Protein AF-A0A7C1A8G0-F1 (afdb_monomer_lite)

Foldseek 3Di:
DDDDDDDPDPPPPPPPPPPPPDPDDPVNVCVVDVPPCLLVVLVVVLVVLVVVVVVVVPDDPDDPVVVVVVLVVLVVSLVVNLVSLVSSVVVVCVPPPVCVVDPLSVVLSVLVSVLVNLVSVLVVDDCPDPVNQVSLVVNQVSLLCNLVSVLVVLLVVLVPDDPPDPVSLVVLLVVLVVLLVVLVVQLVVLVVVVVVDPDPRPNSCSSNSNSVSSNVSSVSSVVVSCVVCVVPPPPPD

Radius of gyration: 25.87 Å; chains: 1; bounding box: 72×59×67 Å

Structure (mmCIF, N/CA/C/O backbone):
data_AF-A0A7C1A8G0-F1
#
_entry.id   AF-A0A7C1A8G0-F1
#
loop_
_atom_site.group_PDB
_atom_site.id
_atom_site.type_symbol
_atom_site.label_atom_id
_atom_site.label_alt_id
_atom_site.label_comp_id
_atom_site.label_asym_id
_atom_site.label_entity_id
_atom_site.label_seq_id
_atom_site.pdbx_PDB_ins_code
_atom_site.Cartn_x
_atom_site.Cartn_y
_atom_site.Cartn_z
_atom_site.occupancy
_atom_site.B_iso_or_equiv
_atom_site.auth_seq_id
_atom_site.auth_comp_id
_atom_site.auth_asym_id
_atom_site.auth_atom_id
_atom_site.pdbx_PDB_model_num
ATOM 1 N N . MET A 1 1 ? -37.824 -45.017 40.083 1.00 43.91 1 MET A N 1
ATOM 2 C CA . MET A 1 1 ? -37.014 -43.995 40.786 1.00 43.91 1 MET A CA 1
ATOM 3 C C . MET A 1 1 ? -35.551 -44.170 40.396 1.00 43.91 1 MET A C 1
ATOM 5 O O . MET A 1 1 ? -34.922 -45.109 40.857 1.00 43.91 1 MET A O 1
ATOM 9 N N . VAL A 1 2 ? -35.021 -43.328 39.503 1.00 39.56 2 VAL A N 1
ATOM 10 C CA . VAL A 1 2 ? -33.615 -43.390 39.058 1.00 39.56 2 VAL A CA 1
ATOM 11 C C . VAL A 1 2 ? -32.897 -42.153 39.592 1.00 39.56 2 VAL A C 1
ATOM 13 O O . VAL A 1 2 ? -33.178 -41.029 39.181 1.00 39.56 2 VAL A O 1
ATOM 16 N N . SER A 1 3 ? -32.009 -42.352 40.565 1.00 42.22 3 SER A N 1
ATOM 17 C CA . SER A 1 3 ? -31.265 -41.281 41.227 1.00 42.22 3 SER A CA 1
ATOM 18 C C . SER A 1 3 ? -30.132 -40.768 40.331 1.00 42.22 3 SER A C 1
ATOM 20 O O . SER A 1 3 ? -29.089 -41.411 40.186 1.00 42.22 3 SER A O 1
ATOM 22 N N . VAL A 1 4 ? -30.309 -39.585 39.746 1.00 54.47 4 VAL A N 1
ATOM 23 C CA . VAL A 1 4 ? -29.273 -38.899 38.964 1.00 54.47 4 VAL A CA 1
ATOM 24 C C . VAL A 1 4 ? -28.256 -38.254 39.917 1.00 54.47 4 VAL A C 1
ATOM 26 O O . VAL A 1 4 ? -28.468 -37.162 40.445 1.00 54.47 4 VAL A O 1
ATOM 29 N N . ARG A 1 5 ? -27.120 -38.929 40.145 1.00 51.19 5 ARG A N 1
ATOM 30 C CA . ARG A 1 5 ? -25.957 -38.368 40.859 1.00 51.19 5 ARG A CA 1
ATOM 31 C C . ARG A 1 5 ? -25.333 -37.234 40.039 1.00 51.19 5 ARG A C 1
ATOM 33 O O . ARG A 1 5 ? -24.631 -37.467 39.056 1.00 51.19 5 ARG A O 1
ATOM 40 N N . ARG A 1 6 ? -25.527 -35.990 40.484 1.00 49.34 6 ARG A N 1
ATOM 41 C CA . ARG A 1 6 ? -24.814 -34.810 39.970 1.00 49.34 6 ARG A CA 1
ATOM 42 C C . ARG A 1 6 ? -23.325 -34.891 40.339 1.00 49.34 6 ARG A C 1
ATOM 44 O O . ARG A 1 6 ? -22.945 -34.634 41.479 1.00 49.34 6 ARG A O 1
ATOM 51 N N . LYS A 1 7 ? -22.465 -35.196 39.362 1.00 46.12 7 LYS A N 1
ATOM 52 C CA . LYS A 1 7 ? -21.009 -34.986 39.458 1.00 46.12 7 LYS A CA 1
ATOM 53 C C . LYS A 1 7 ? -20.718 -33.479 39.539 1.00 46.12 7 LYS A C 1
ATOM 55 O O . LYS A 1 7 ? -20.731 -32.785 38.524 1.00 46.12 7 LYS A O 1
ATOM 60 N N . LYS A 1 8 ? -20.422 -32.972 40.741 1.00 46.72 8 LYS A N 1
ATOM 61 C CA . LYS A 1 8 ? -19.777 -31.663 40.946 1.00 46.72 8 LYS A CA 1
ATOM 62 C C . LYS A 1 8 ? -18.374 -31.706 40.325 1.00 46.72 8 LYS A C 1
ATOM 64 O O . LYS A 1 8 ? -17.441 -32.243 40.913 1.00 46.72 8 LYS A O 1
ATOM 69 N N . LYS A 1 9 ? -18.222 -31.153 39.118 1.00 49.97 9 LYS A N 1
ATOM 70 C CA . LYS A 1 9 ? -16.910 -30.823 38.543 1.00 49.97 9 LYS A CA 1
ATOM 71 C C . LYS A 1 9 ? -16.354 -29.615 39.299 1.00 49.97 9 LYS A C 1
ATOM 73 O O . LYS A 1 9 ? -16.776 -28.486 39.061 1.00 49.97 9 LYS A O 1
ATOM 78 N N . ASN A 1 10 ? -15.408 -29.863 40.201 1.00 47.41 10 ASN A N 1
ATOM 79 C CA . ASN A 1 10 ? -14.562 -28.830 40.791 1.00 47.41 10 ASN A CA 1
ATOM 80 C C . ASN A 1 10 ? -13.697 -28.212 39.686 1.00 47.41 10 ASN A C 1
ATOM 82 O O . ASN A 1 10 ? -12.649 -28.737 39.319 1.00 47.41 10 ASN A O 1
ATOM 86 N N . PHE A 1 11 ? -14.169 -27.100 39.129 1.00 49.72 11 PHE A N 1
ATOM 87 C CA . PHE A 1 11 ? -13.397 -26.249 38.235 1.00 49.72 11 PHE A CA 1
ATOM 88 C C . PHE A 1 11 ? -12.425 -25.443 39.103 1.00 49.72 11 PHE A C 1
ATOM 90 O O . PHE A 1 11 ? -12.746 -24.360 39.597 1.00 49.72 11 PHE A O 1
ATOM 97 N N . SER A 1 12 ? -11.242 -26.006 39.356 1.00 50.62 12 SER A N 1
ATOM 98 C CA . SER A 1 12 ? -10.153 -25.282 39.998 1.00 50.62 12 SER A CA 1
ATOM 99 C C . SER A 1 12 ? -9.794 -24.083 39.116 1.00 50.62 12 SER A C 1
ATOM 101 O O . SER A 1 12 ? -9.264 -24.198 38.009 1.00 50.62 12 SER A O 1
ATOM 103 N N . ARG A 1 13 ? -10.161 -22.890 39.593 1.00 50.72 13 ARG A N 1
ATOM 104 C CA . ARG A 1 13 ? -9.770 -21.603 39.017 1.00 50.72 13 ARG A CA 1
ATOM 105 C C . ARG A 1 13 ? -8.252 -21.496 39.088 1.00 50.72 13 ARG A C 1
ATOM 107 O O . ARG A 1 13 ? -7.692 -21.001 40.062 1.00 50.72 13 ARG A O 1
ATOM 114 N N . ASN A 1 14 ? -7.596 -21.938 38.026 1.00 46.41 14 ASN A N 1
ATOM 115 C CA . ASN A 1 14 ? -6.185 -21.706 37.794 1.00 46.41 14 ASN A CA 1
ATOM 116 C C . ASN A 1 14 ? -6.010 -20.201 37.510 1.00 46.41 14 ASN A C 1
ATOM 118 O O . ASN A 1 14 ? -6.096 -19.748 36.366 1.00 46.41 14 ASN A O 1
ATOM 122 N N . ARG A 1 15 ? -5.871 -19.395 38.576 1.00 49.78 15 ARG A N 1
ATOM 123 C CA . ARG A 1 15 ? -5.518 -17.971 38.499 1.00 49.78 15 ARG A CA 1
ATOM 124 C C . ARG A 1 15 ? -4.136 -17.883 37.859 1.00 49.78 15 ARG A C 1
ATOM 126 O O . ARG A 1 15 ? -3.121 -17.893 38.549 1.00 49.78 15 ARG A O 1
ATOM 133 N N . ARG A 1 16 ? -4.089 -17.767 36.531 1.00 53.34 16 ARG A N 1
ATOM 134 C CA . ARG A 1 16 ? -2.903 -17.268 35.837 1.00 53.34 16 ARG A CA 1
ATOM 135 C C . ARG A 1 16 ? -2.629 -15.881 36.406 1.00 53.34 16 ARG A C 1
ATOM 137 O O . ARG A 1 16 ? -3.341 -14.934 36.084 1.00 53.34 16 ARG A O 1
ATOM 144 N N . LYS A 1 17 ? -1.624 -15.778 37.281 1.00 48.12 17 LYS A N 1
ATOM 145 C CA . LYS A 1 17 ? -0.991 -14.511 37.646 1.00 48.12 17 LYS A CA 1
ATOM 146 C C . LYS A 1 17 ? -0.559 -13.862 36.334 1.00 48.12 17 LYS A C 1
ATOM 148 O O . LYS A 1 17 ? 0.449 -14.236 35.744 1.00 48.12 17 LYS A O 1
ATOM 153 N N . THR A 1 18 ? -1.365 -12.934 35.834 1.00 51.19 18 THR A N 1
ATOM 154 C CA . THR A 1 18 ? -0.965 -12.016 34.776 1.00 51.19 18 THR A CA 1
ATOM 155 C C . THR A 1 18 ? 0.170 -11.186 35.345 1.00 51.19 18 THR A C 1
ATOM 157 O O . THR A 1 18 ? -0.068 -10.235 36.088 1.00 51.19 18 THR A O 1
ATOM 160 N N . ILE A 1 19 ? 1.403 -11.594 35.048 1.00 55.50 19 ILE A N 1
ATOM 161 C CA . ILE A 1 19 ? 2.601 -10.793 35.272 1.00 55.50 19 ILE A CA 1
ATOM 162 C C . ILE A 1 19 ? 2.383 -9.512 34.465 1.00 55.50 19 ILE A C 1
ATOM 164 O O . ILE A 1 19 ? 2.517 -9.496 33.240 1.00 55.50 19 ILE A O 1
ATOM 168 N N . ARG A 1 20 ? 1.940 -8.447 35.141 1.00 48.41 20 ARG A N 1
ATOM 169 C CA . ARG A 1 20 ? 1.895 -7.108 34.561 1.00 48.41 20 ARG A CA 1
ATOM 170 C C . ARG A 1 20 ? 3.347 -6.699 34.367 1.00 48.41 20 ARG A C 1
ATOM 172 O O . ARG A 1 20 ? 4.008 -6.295 35.318 1.00 48.41 20 ARG A O 1
ATOM 179 N N . HIS A 1 21 ? 3.856 -6.844 33.148 1.00 52.19 21 HIS A N 1
ATOM 180 C CA . HIS A 1 21 ? 5.100 -6.193 32.770 1.00 52.19 21 HIS A CA 1
ATOM 181 C C . HIS A 1 21 ? 4.901 -4.691 32.985 1.00 52.19 21 HIS A C 1
ATOM 183 O O . HIS A 1 21 ? 4.102 -4.075 32.277 1.00 52.19 21 HIS A O 1
ATOM 189 N N . LYS A 1 22 ? 5.577 -4.120 33.992 1.00 54.91 22 LYS A N 1
ATOM 190 C CA . LYS A 1 22 ? 5.677 -2.666 34.135 1.00 54.91 22 LYS A CA 1
ATOM 191 C C . LYS A 1 22 ? 6.187 -2.108 32.798 1.00 54.91 22 LYS A C 1
ATOM 193 O O . LYS A 1 22 ? 7.134 -2.679 32.246 1.00 54.91 22 LYS A O 1
ATOM 198 N N . PRO A 1 23 ? 5.558 -1.063 32.237 1.00 55.03 23 PRO A N 1
ATOM 199 C CA . PRO A 1 23 ? 6.116 -0.394 31.073 1.00 55.03 23 PRO A CA 1
ATOM 200 C C . PRO A 1 23 ? 7.505 0.126 31.462 1.00 55.03 23 PRO A C 1
ATOM 202 O O . PRO A 1 23 ? 7.628 0.890 32.415 1.00 55.03 23 PRO A O 1
ATOM 205 N N . LEU A 1 24 ? 8.544 -0.356 30.770 1.00 56.25 24 LEU A N 1
ATOM 206 C CA . LEU A 1 24 ? 9.911 0.150 30.924 1.00 56.25 24 LEU A CA 1
ATOM 207 C C . LEU A 1 24 ? 9.887 1.660 30.687 1.00 56.25 24 LEU A C 1
ATOM 209 O O . LEU A 1 24 ? 9.339 2.108 29.674 1.00 56.25 24 LEU A O 1
ATOM 213 N N . THR A 1 25 ? 10.481 2.421 31.602 1.00 65.44 25 THR A N 1
ATOM 214 C CA . THR A 1 25 ? 10.651 3.866 31.447 1.00 65.44 25 THR A CA 1
ATOM 215 C C . THR A 1 25 ? 11.490 4.156 30.200 1.00 65.44 25 THR A C 1
ATOM 217 O O . THR A 1 25 ? 12.309 3.343 29.757 1.00 65.44 25 THR A O 1
ATOM 220 N N . ILE A 1 26 ? 11.266 5.318 29.579 1.00 58.09 26 ILE A N 1
ATOM 221 C CA . ILE A 1 26 ? 11.928 5.708 28.321 1.00 58.09 26 ILE A CA 1
ATOM 222 C C . ILE A 1 26 ? 13.461 5.651 28.466 1.00 58.09 26 ILE A C 1
ATOM 224 O O . ILE A 1 26 ? 14.147 5.213 27.541 1.00 58.09 26 ILE A O 1
ATOM 228 N N . SER A 1 27 ? 13.986 5.984 29.650 1.00 53.75 27 SER A N 1
ATOM 229 C CA . SER A 1 27 ? 15.409 5.905 29.999 1.00 53.75 27 SER A CA 1
ATOM 230 C C . SER A 1 27 ? 15.959 4.469 30.009 1.00 53.75 27 SER A C 1
ATOM 232 O O . SER A 1 27 ? 17.025 4.212 29.448 1.00 53.75 27 SER A O 1
ATOM 234 N N . GLU A 1 28 ? 15.219 3.491 30.539 1.00 62.47 28 GLU A N 1
ATOM 235 C CA . GLU A 1 28 ? 15.608 2.071 30.508 1.00 62.47 28 GLU A CA 1
ATOM 236 C C . GLU A 1 28 ? 15.539 1.488 29.092 1.00 62.47 28 GLU A C 1
ATOM 238 O O . GLU A 1 28 ? 16.397 0.699 28.682 1.00 62.47 28 GLU A O 1
ATOM 243 N N . GLN A 1 29 ? 14.561 1.922 28.291 1.00 58.19 29 GLN A N 1
ATOM 244 C CA . GLN A 1 29 ? 14.540 1.586 26.869 1.00 58.19 29 GLN A CA 1
ATOM 245 C C . GLN A 1 29 ? 15.703 2.232 26.104 1.00 58.19 29 GLN A C 1
ATOM 247 O O . GLN A 1 29 ? 16.119 1.686 25.083 1.00 58.19 29 GLN A O 1
ATOM 252 N N . MET A 1 30 ? 16.192 3.408 26.524 1.00 52.62 30 MET A N 1
ATOM 253 C CA . MET A 1 30 ? 17.347 4.096 25.922 1.00 52.62 30 MET A CA 1
ATOM 254 C C . MET A 1 30 ? 18.657 3.356 26.171 1.00 52.62 30 MET A C 1
ATOM 256 O O . MET A 1 30 ? 19.404 3.154 25.221 1.00 52.62 30 MET A O 1
ATOM 260 N N . LYS A 1 31 ? 18.872 2.826 27.377 1.00 59.50 31 LYS A N 1
ATOM 261 C CA . LYS A 1 31 ? 20.057 2.008 27.684 1.00 59.50 31 LYS A CA 1
ATOM 262 C C . LYS A 1 31 ? 20.097 0.669 26.939 1.00 59.50 31 LYS A C 1
ATOM 264 O O . LYS A 1 31 ? 21.169 0.188 26.595 1.00 59.50 31 LYS A O 1
ATOM 269 N N . LYS A 1 32 ? 18.938 0.052 26.680 1.00 63.16 32 LYS A N 1
ATOM 270 C CA . LYS A 1 32 ? 18.863 -1.304 26.102 1.00 63.16 32 LYS A CA 1
ATOM 271 C C . LYS A 1 32 ? 19.101 -1.370 24.587 1.00 63.16 32 LYS A C 1
ATOM 273 O O . LYS A 1 32 ? 19.384 -2.444 24.064 1.00 63.16 32 LYS A O 1
ATOM 278 N N . TYR A 1 33 ? 18.974 -0.250 23.877 1.00 61.62 33 TYR A N 1
ATOM 279 C CA . TYR A 1 33 ? 19.134 -0.194 22.423 1.00 61.62 33 TYR A CA 1
ATOM 280 C C . TYR A 1 33 ? 19.916 1.072 22.052 1.00 61.62 33 TYR A C 1
ATOM 282 O O . TYR A 1 33 ? 19.277 2.091 21.817 1.00 61.62 33 TYR A O 1
ATOM 290 N N . PRO A 1 34 ? 21.260 1.044 21.987 1.00 62.06 34 PRO A N 1
ATOM 291 C CA . PRO A 1 34 ? 22.068 2.240 21.705 1.00 62.06 34 PRO A CA 1
ATOM 292 C C . PRO A 1 34 ? 21.832 2.818 20.295 1.00 62.06 34 PRO A C 1
ATOM 294 O O . PRO A 1 34 ? 22.005 4.008 20.062 1.00 62.06 34 PRO A O 1
ATOM 297 N N . ASN A 1 35 ? 21.324 2.007 19.363 1.00 69.94 35 ASN A N 1
ATOM 298 C CA . ASN A 1 35 ? 21.207 2.359 17.946 1.00 69.94 35 ASN A CA 1
ATOM 299 C C . ASN A 1 35 ? 19.797 2.837 17.540 1.00 69.94 35 ASN A C 1
ATOM 301 O O . ASN A 1 35 ? 19.254 2.417 16.517 1.00 69.94 35 ASN A O 1
ATOM 305 N N . LYS A 1 36 ? 19.171 3.698 18.352 1.00 63.38 36 LYS A N 1
ATOM 306 C CA . LYS A 1 36 ? 17.790 4.191 18.128 1.00 63.38 36 LYS A CA 1
ATOM 307 C C . LYS A 1 36 ? 17.635 5.076 16.898 1.00 63.38 36 LYS A C 1
ATOM 309 O O . LYS A 1 36 ? 16.544 5.156 16.345 1.00 63.38 36 LYS A O 1
ATOM 314 N N . TRP A 1 37 ? 18.717 5.722 16.480 1.00 70.94 37 TRP A N 1
ATOM 315 C CA . TRP A 1 37 ? 18.709 6.667 15.370 1.00 70.94 37 TRP A CA 1
ATOM 316 C C . TRP A 1 37 ? 18.754 5.988 14.005 1.00 70.94 37 TRP A C 1
ATOM 318 O O . TRP A 1 37 ? 18.261 6.565 13.048 1.00 70.94 37 TRP A O 1
ATOM 328 N N . ILE A 1 38 ? 19.252 4.748 13.911 1.00 71.69 38 ILE A N 1
ATOM 329 C CA . ILE A 1 38 ? 19.342 4.002 12.645 1.00 71.69 38 ILE A CA 1
ATOM 330 C C . ILE A 1 38 ? 18.018 3.996 11.862 1.00 71.69 38 ILE A C 1
ATOM 332 O O . ILE A 1 38 ? 18.055 4.385 10.704 1.00 71.69 38 ILE A O 1
ATOM 336 N N . PRO A 1 39 ? 16.849 3.635 12.432 1.00 64.50 39 PRO A N 1
ATOM 337 C CA . PRO A 1 39 ? 15.584 3.654 11.694 1.00 64.50 39 PRO A CA 1
ATOM 338 C C . PRO A 1 39 ? 15.189 5.044 11.169 1.00 64.50 39 PRO A C 1
ATOM 340 O O . PRO A 1 39 ? 14.628 5.138 10.077 1.00 64.50 39 PRO A O 1
ATOM 343 N N . ILE A 1 40 ? 15.493 6.103 11.926 1.00 70.50 40 ILE A N 1
ATOM 344 C CA . ILE A 1 40 ? 15.211 7.497 11.555 1.00 70.50 40 ILE A CA 1
ATOM 345 C C . ILE A 1 40 ? 16.160 7.928 10.434 1.00 70.50 40 ILE A C 1
ATOM 347 O O . ILE A 1 40 ? 15.705 8.415 9.405 1.00 70.50 40 ILE A O 1
ATOM 351 N N . ILE A 1 41 ? 17.458 7.651 10.585 1.00 78.06 41 ILE A N 1
ATOM 352 C CA . ILE A 1 41 ? 18.492 7.916 9.580 1.00 78.06 41 ILE A CA 1
ATOM 353 C C . ILE A 1 41 ? 18.174 7.160 8.285 1.00 78.06 41 ILE A C 1
ATOM 355 O O . ILE A 1 41 ? 18.176 7.771 7.226 1.00 78.06 41 ILE A O 1
ATOM 359 N N . THR A 1 42 ? 17.807 5.873 8.347 1.00 76.00 42 THR A N 1
ATOM 360 C CA . THR A 1 42 ? 17.406 5.104 7.154 1.00 76.00 42 THR A CA 1
ATOM 361 C C . THR A 1 42 ? 16.152 5.670 6.492 1.00 76.00 42 THR A C 1
ATOM 363 O O . THR A 1 42 ? 16.051 5.635 5.273 1.00 76.00 42 THR A O 1
ATOM 366 N N . GLY A 1 43 ? 15.206 6.208 7.271 1.00 71.50 43 GLY A N 1
ATOM 367 C CA . GLY A 1 43 ? 14.002 6.846 6.735 1.00 71.50 43 GLY A CA 1
A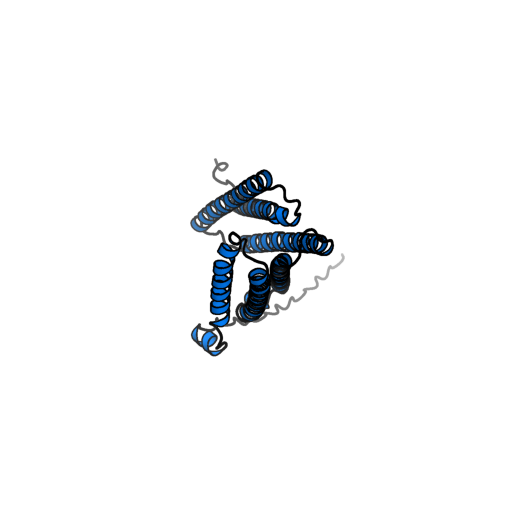TOM 368 C C . GLY A 1 43 ? 14.318 8.152 6.007 1.00 71.50 43 GLY A C 1
ATOM 369 O O . GLY A 1 43 ? 13.886 8.335 4.874 1.00 71.50 43 GLY A O 1
ATOM 370 N N . ILE A 1 44 ? 15.122 9.023 6.625 1.00 75.56 44 ILE A N 1
ATOM 371 C CA . ILE A 1 44 ? 15.574 10.289 6.025 1.00 75.56 44 ILE A CA 1
ATOM 372 C C . ILE A 1 44 ? 16.401 10.011 4.765 1.00 75.56 44 ILE A C 1
ATOM 374 O O . ILE A 1 44 ? 16.162 10.618 3.726 1.00 75.56 44 ILE A O 1
ATOM 378 N N . LEU A 1 45 ? 17.316 9.044 4.821 1.00 78.12 45 LEU A N 1
ATOM 379 C CA . LEU A 1 45 ? 18.167 8.674 3.692 1.00 78.12 45 LEU A CA 1
ATOM 380 C C . LEU A 1 45 ? 17.344 8.119 2.519 1.00 78.12 45 LEU A C 1
ATOM 382 O O . LEU A 1 45 ? 17.611 8.454 1.371 1.00 78.12 45 LEU A O 1
ATOM 386 N N . LEU A 1 46 ? 16.283 7.354 2.797 1.00 73.75 46 LEU A N 1
ATOM 387 C CA . LEU A 1 46 ? 15.354 6.875 1.772 1.00 73.75 46 LEU A CA 1
ATOM 388 C C . LEU A 1 46 ? 14.548 8.021 1.136 1.00 73.75 46 LEU A C 1
ATOM 390 O O . LEU A 1 46 ? 14.358 8.015 -0.077 1.00 73.75 46 LEU A O 1
ATOM 394 N N . ILE A 1 47 ? 14.123 9.020 1.920 1.00 72.19 47 ILE A N 1
ATOM 395 C CA . ILE A 1 47 ? 13.451 10.224 1.399 1.00 72.19 47 ILE A CA 1
ATOM 396 C C . ILE A 1 47 ? 14.399 11.020 0.497 1.00 72.19 47 ILE A C 1
ATOM 398 O O . ILE A 1 47 ? 13.998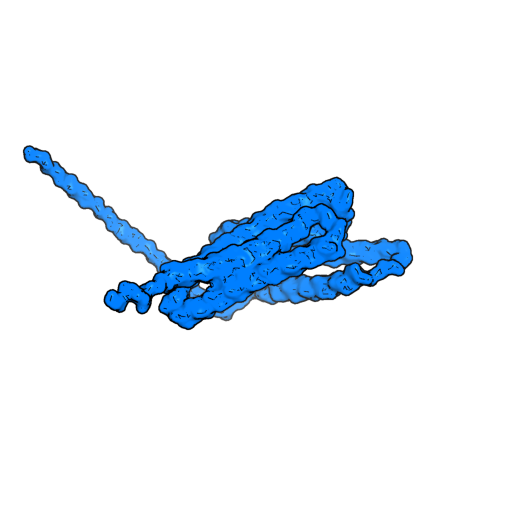 11.390 -0.600 1.00 72.19 47 ILE A O 1
ATOM 402 N N . ILE A 1 48 ? 15.651 11.229 0.920 1.00 74.81 48 ILE A N 1
ATOM 403 C CA . ILE A 1 48 ? 16.674 11.941 0.135 1.00 74.81 48 ILE A CA 1
ATOM 404 C C . ILE A 1 48 ? 16.958 11.212 -1.186 1.00 74.81 48 ILE A C 1
ATOM 406 O O . ILE A 1 48 ? 17.019 11.837 -2.240 1.00 74.81 48 ILE A O 1
ATOM 410 N N . ILE A 1 49 ? 17.091 9.882 -1.158 1.00 73.31 49 ILE A N 1
ATOM 411 C CA . ILE A 1 49 ? 17.276 9.089 -2.381 1.00 73.31 49 ILE A CA 1
ATOM 412 C C . ILE A 1 49 ? 16.068 9.245 -3.316 1.00 73.31 49 ILE A C 1
ATOM 414 O O . ILE A 1 49 ? 16.246 9.452 -4.515 1.00 73.31 49 ILE A O 1
ATOM 418 N N . LEU A 1 50 ? 14.844 9.185 -2.782 1.00 65.62 50 LEU A N 1
ATOM 419 C CA . LEU A 1 50 ? 13.625 9.348 -3.577 1.00 65.62 50 LEU A CA 1
ATOM 420 C C . LEU A 1 50 ? 13.505 10.750 -4.191 1.00 65.62 50 LEU A C 1
ATOM 422 O O . LEU A 1 50 ? 13.116 10.864 -5.352 1.00 65.62 50 LEU A O 1
ATOM 426 N N . THR A 1 51 ? 13.853 11.810 -3.455 1.00 67.00 51 THR A N 1
ATOM 427 C CA . THR A 1 51 ? 13.780 13.189 -3.964 1.00 67.00 51 THR A CA 1
ATOM 428 C C . THR A 1 51 ? 14.835 13.474 -5.025 1.00 67.00 51 THR A C 1
ATOM 430 O O . THR A 1 51 ? 14.519 14.142 -6.005 1.00 67.00 51 THR A O 1
ATOM 433 N N . ILE A 1 52 ? 16.046 12.921 -4.896 1.00 68.69 52 ILE A N 1
ATOM 434 C CA . ILE A 1 52 ? 17.095 13.017 -5.928 1.00 68.69 52 ILE A CA 1
ATOM 435 C C . ILE A 1 52 ? 16.694 12.250 -7.200 1.00 68.69 52 ILE A C 1
ATOM 437 O O . ILE A 1 52 ? 17.052 12.646 -8.306 1.00 68.69 52 ILE A O 1
ATOM 441 N N . GLN A 1 53 ? 15.921 11.166 -7.076 1.00 61.53 53 GLN A N 1
ATOM 442 C CA . GLN A 1 53 ? 15.523 10.341 -8.220 1.00 61.53 53 GLN A CA 1
ATOM 443 C C . GLN A 1 53 ? 14.339 10.880 -9.041 1.00 61.53 53 GLN A C 1
ATOM 445 O O . GLN A 1 53 ? 14.234 10.516 -10.212 1.00 61.53 53 GLN A O 1
ATOM 450 N N . MET A 1 54 ? 13.459 11.706 -8.465 1.00 53.31 54 MET A N 1
ATOM 451 C CA . MET A 1 54 ? 12.289 12.279 -9.155 1.00 53.31 54 MET A CA 1
ATOM 452 C C . MET A 1 54 ? 12.628 13.194 -10.356 1.00 53.31 54 MET A C 1
ATOM 454 O O . MET A 1 54 ? 12.008 13.016 -11.403 1.00 53.31 54 MET A O 1
ATOM 458 N N . PRO A 1 55 ? 13.604 14.124 -10.285 1.00 50.28 55 PRO A N 1
ATOM 459 C CA . PRO A 1 55 ? 13.923 15.010 -11.413 1.00 50.28 55 PRO A CA 1
ATOM 460 C C . PRO A 1 55 ? 14.671 14.310 -12.563 1.00 50.28 55 PRO A C 1
ATOM 462 O O . PRO A 1 55 ? 14.517 14.699 -13.719 1.00 50.28 55 PRO A O 1
ATOM 465 N N . ASN A 1 56 ? 15.412 13.230 -12.289 1.00 49.50 56 ASN A N 1
ATOM 466 C CA . ASN A 1 56 ? 16.169 12.493 -13.315 1.00 49.50 56 ASN A CA 1
ATOM 467 C C . ASN A 1 56 ? 15.288 11.639 -14.248 1.00 49.50 56 ASN A C 1
ATOM 469 O O . ASN A 1 56 ? 15.798 11.038 -15.187 1.00 49.50 56 ASN A O 1
ATOM 473 N N . LEU A 1 57 ? 13.977 11.556 -14.000 1.00 47.22 57 LEU A N 1
ATOM 474 C CA . LEU A 1 57 ? 13.025 10.859 -14.874 1.00 47.22 57 LEU A CA 1
ATOM 475 C C . LEU A 1 57 ? 12.568 11.711 -16.072 1.00 47.22 57 LEU A C 1
ATOM 477 O O . LEU A 1 57 ? 11.950 11.168 -16.983 1.00 47.22 57 LEU A O 1
ATOM 481 N N . GLN A 1 58 ? 12.852 13.020 -16.079 1.00 43.12 58 GLN A N 1
ATOM 482 C CA . GLN A 1 58 ? 12.344 13.953 -17.097 1.00 43.12 58 GLN A CA 1
ATOM 483 C C . GLN A 1 58 ? 13.418 14.640 -17.945 1.00 43.12 58 GLN A C 1
ATOM 485 O O . GLN A 1 58 ? 13.077 15.259 -18.949 1.00 43.12 58 GLN A O 1
ATOM 490 N N . MET A 1 59 ? 14.701 14.513 -17.612 1.00 46.31 59 MET A N 1
ATOM 491 C CA . MET A 1 59 ? 15.775 15.082 -18.423 1.00 46.31 59 MET A CA 1
ATOM 492 C C . MET A 1 59 ? 16.868 14.045 -18.642 1.00 46.31 59 MET A C 1
ATOM 494 O O . MET A 1 59 ? 17.518 13.638 -17.688 1.00 46.31 59 MET A O 1
ATOM 498 N N . PHE A 1 60 ? 17.047 13.593 -19.886 1.00 45.00 60 PHE A N 1
ATOM 499 C CA . PHE A 1 60 ? 18.234 13.933 -20.680 1.00 45.00 60 PHE A CA 1
ATOM 500 C C . PHE A 1 60 ? 18.353 13.054 -21.932 1.00 45.00 60 PHE A C 1
ATOM 502 O O . PHE A 1 60 ? 18.577 11.850 -21.863 1.00 45.00 60 PHE A O 1
ATOM 509 N N . SER A 1 61 ? 18.278 13.701 -23.095 1.00 48.31 61 SER A N 1
ATOM 510 C CA . SER A 1 61 ? 18.841 13.216 -24.353 1.00 48.31 61 SER A CA 1
ATOM 511 C C . SER A 1 61 ? 20.294 13.700 -24.450 1.00 48.31 61 SER A C 1
ATOM 513 O O . SER A 1 61 ? 20.549 14.771 -25.001 1.00 48.31 61 SER A O 1
ATOM 515 N N . ILE A 1 62 ? 21.252 12.978 -23.863 1.00 53.53 62 ILE A N 1
ATOM 516 C CA . ILE A 1 62 ? 22.688 13.270 -24.033 1.00 53.53 62 ILE A CA 1
ATOM 517 C C . ILE A 1 62 ? 23.448 11.991 -24.408 1.00 53.53 62 ILE A C 1
ATOM 519 O O . ILE A 1 62 ? 23.054 10.891 -24.034 1.00 53.53 62 ILE A O 1
ATOM 523 N N . SER A 1 63 ? 24.499 12.199 -25.206 1.00 55.72 63 SER A N 1
ATOM 524 C CA . SER A 1 63 ? 25.449 11.276 -25.842 1.00 55.72 63 SER A CA 1
ATOM 525 C C . SER A 1 63 ? 25.758 9.945 -25.130 1.00 55.72 63 SER A C 1
ATOM 527 O O . SER A 1 63 ? 25.794 9.833 -23.906 1.00 55.72 63 SER A O 1
ATOM 529 N N . ASN A 1 64 ? 26.081 8.934 -25.947 1.00 54.44 64 ASN A N 1
ATOM 530 C CA . ASN A 1 64 ? 26.266 7.530 -25.555 1.00 54.44 64 ASN A CA 1
ATOM 531 C C . ASN A 1 64 ? 27.299 7.276 -24.437 1.00 54.44 64 ASN A C 1
ATOM 533 O O . ASN A 1 64 ? 27.140 6.317 -23.687 1.00 54.44 64 ASN A O 1
ATOM 537 N N . GLU A 1 65 ? 28.331 8.109 -24.277 1.00 57.44 65 GLU A N 1
ATOM 538 C CA . GLU A 1 65 ? 29.323 7.939 -23.197 1.00 57.44 65 GLU A CA 1
ATOM 539 C C . GLU A 1 65 ? 28.801 8.404 -21.827 1.00 57.44 65 GLU A C 1
ATOM 541 O O . GLU A 1 65 ? 29.083 7.790 -20.793 1.00 57.44 65 GLU A O 1
ATOM 546 N N . LEU A 1 66 ? 27.962 9.444 -21.810 1.00 56.78 66 LEU A N 1
ATOM 547 C CA . LEU A 1 66 ? 27.249 9.879 -20.607 1.00 56.78 66 LEU A CA 1
ATOM 548 C C . LEU A 1 66 ? 26.170 8.859 -20.213 1.00 56.78 66 LEU A C 1
ATOM 550 O O . LEU A 1 66 ? 25.922 8.646 -19.032 1.00 56.78 66 LEU A O 1
ATOM 554 N N . LEU A 1 67 ? 25.607 8.145 -21.188 1.00 56.25 67 LEU A N 1
ATOM 555 C CA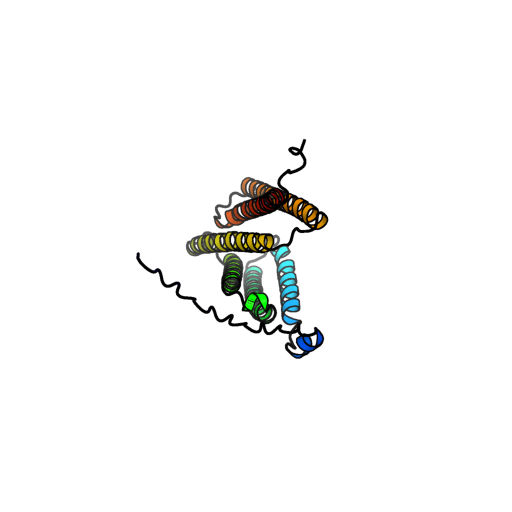 . LEU A 1 67 ? 24.600 7.106 -20.973 1.00 56.25 67 LEU A CA 1
ATOM 556 C C . LEU A 1 67 ? 25.136 5.919 -20.141 1.00 56.25 67 LEU A C 1
ATOM 558 O O . LEU A 1 67 ? 24.475 5.481 -19.202 1.00 56.25 67 LEU A O 1
ATOM 562 N N . ILE A 1 68 ? 26.371 5.462 -20.397 1.00 61.28 68 ILE A N 1
ATOM 563 C CA . ILE A 1 68 ? 26.997 4.341 -19.658 1.00 61.28 68 ILE A CA 1
ATOM 564 C C . ILE A 1 68 ? 27.287 4.722 -18.195 1.00 61.28 68 ILE A C 1
ATOM 566 O O . ILE A 1 68 ? 27.078 3.926 -17.275 1.00 61.28 68 ILE A O 1
ATOM 570 N N . SER A 1 69 ? 27.760 5.949 -17.959 1.00 61.47 69 SER A N 1
ATOM 571 C CA . SER A 1 69 ? 28.031 6.441 -16.600 1.00 61.47 69 SER A CA 1
ATOM 572 C C . SER A 1 69 ? 26.744 6.689 -15.803 1.00 61.47 69 SER A C 1
ATOM 574 O O . SER A 1 69 ? 26.690 6.375 -14.611 1.00 61.47 69 SER A O 1
ATOM 576 N N . LEU A 1 70 ? 25.679 7.161 -16.458 1.00 64.94 70 LEU A N 1
ATOM 577 C CA . LEU A 1 70 ? 24.353 7.323 -15.857 1.00 64.94 70 LEU A CA 1
ATOM 578 C C . LEU A 1 70 ? 23.712 5.979 -15.475 1.00 64.94 70 LEU A C 1
ATOM 580 O O . LEU A 1 70 ? 23.105 5.885 -14.404 1.00 64.94 70 LEU A O 1
ATOM 584 N N . ASP A 1 71 ? 23.903 4.929 -16.276 1.00 65.88 71 ASP A N 1
ATOM 585 C CA . ASP A 1 71 ? 23.409 3.581 -15.968 1.00 65.88 71 ASP A CA 1
ATOM 586 C C . ASP A 1 71 ? 24.088 2.989 -14.724 1.00 65.88 71 ASP A C 1
ATOM 588 O O . ASP A 1 71 ? 23.410 2.483 -13.823 1.00 65.88 71 ASP A O 1
ATOM 592 N N . LEU A 1 72 ? 25.414 3.125 -14.598 1.00 72.06 72 LEU A N 1
ATOM 593 C CA . LEU A 1 72 ? 26.146 2.689 -13.400 1.00 72.06 72 LEU A CA 1
ATOM 594 C C . LEU A 1 72 ? 25.695 3.441 -12.141 1.00 72.06 72 LEU A C 1
ATOM 596 O O . LEU A 1 72 ? 25.494 2.826 -11.090 1.00 72.06 72 LEU A O 1
ATOM 600 N N . ILE A 1 73 ? 25.477 4.756 -12.244 1.00 73.44 73 ILE A N 1
ATOM 601 C CA . ILE A 1 73 ? 24.948 5.574 -11.143 1.00 73.44 73 ILE A CA 1
ATOM 602 C C . ILE A 1 73 ? 23.522 5.130 -10.780 1.00 73.44 73 ILE A C 1
ATOM 604 O O . ILE A 1 73 ? 23.204 4.977 -9.601 1.00 73.44 73 ILE A O 1
ATOM 608 N N . SER A 1 74 ? 22.663 4.858 -11.765 1.00 68.44 74 SER A N 1
ATOM 609 C CA . SER A 1 74 ? 21.289 4.380 -11.552 1.00 68.44 74 SER A CA 1
ATOM 610 C C . SER A 1 74 ? 21.248 3.032 -10.819 1.00 68.44 74 SER A C 1
ATOM 612 O O . SER A 1 74 ? 20.466 2.848 -9.872 1.00 68.44 74 SER A O 1
ATOM 614 N N . ILE A 1 75 ? 22.132 2.102 -11.195 1.00 76.06 75 ILE A N 1
ATOM 615 C CA . ILE A 1 75 ? 22.299 0.802 -10.533 1.00 76.06 75 ILE A CA 1
ATOM 616 C C . ILE A 1 75 ? 22.823 0.991 -9.102 1.00 76.06 75 ILE A C 1
ATOM 618 O O . ILE A 1 75 ? 22.274 0.404 -8.162 1.00 76.06 75 ILE A O 1
ATOM 622 N N . LEU A 1 76 ? 23.828 1.849 -8.895 1.00 76.69 76 LEU A N 1
ATOM 623 C CA . LEU A 1 76 ? 24.374 2.158 -7.569 1.00 76.69 76 LEU A CA 1
ATOM 624 C C . LEU A 1 76 ? 23.304 2.744 -6.635 1.00 76.69 76 LEU A C 1
ATOM 626 O O . LEU A 1 76 ? 23.138 2.294 -5.502 1.00 76.69 76 LEU A O 1
ATOM 630 N N . ILE A 1 77 ? 22.517 3.712 -7.108 1.00 76.25 77 ILE A N 1
ATOM 631 C CA . ILE A 1 77 ? 21.446 4.308 -6.301 1.00 76.25 77 ILE A CA 1
ATOM 632 C C . ILE A 1 77 ? 20.381 3.256 -5.965 1.00 76.25 77 ILE A C 1
ATOM 634 O O . ILE A 1 77 ? 19.880 3.207 -4.843 1.00 76.25 77 ILE A O 1
ATOM 638 N N . SER A 1 78 ? 20.052 2.374 -6.905 1.00 74.00 78 SER A N 1
ATOM 639 C CA . SER A 1 78 ? 19.030 1.345 -6.690 1.00 74.00 78 SER A CA 1
ATOM 640 C C . SER A 1 78 ? 19.491 0.256 -5.724 1.00 74.00 78 SER A C 1
ATOM 642 O O . SER A 1 78 ? 18.733 -0.153 -4.847 1.00 74.00 78 SER A O 1
ATOM 644 N N . THR A 1 79 ? 20.750 -0.169 -5.811 1.00 77.75 79 THR A N 1
ATOM 645 C CA . THR A 1 79 ? 21.360 -1.083 -4.832 1.00 77.75 79 THR A CA 1
ATOM 646 C C . THR A 1 79 ? 21.425 -0.460 -3.437 1.00 77.75 79 THR A C 1
ATOM 648 O O . THR A 1 79 ? 21.040 -1.116 -2.465 1.00 77.75 79 THR A O 1
ATOM 651 N N . LEU A 1 80 ? 21.790 0.824 -3.323 1.00 79.38 80 LEU A N 1
ATOM 652 C CA . LEU A 1 80 ? 21.708 1.580 -2.067 1.00 79.38 80 LEU A CA 1
ATOM 653 C C . LEU A 1 80 ? 20.272 1.658 -1.534 1.00 79.38 80 LEU A C 1
ATOM 655 O O . LEU A 1 80 ? 20.052 1.491 -0.333 1.00 79.38 80 LEU A O 1
ATOM 659 N N . MET A 1 81 ? 19.280 1.848 -2.403 1.00 75.69 81 MET A N 1
ATOM 660 C CA . MET A 1 81 ? 17.868 1.885 -2.022 1.00 75.69 81 MET A CA 1
ATOM 661 C C . MET A 1 81 ? 17.399 0.529 -1.475 1.00 75.69 81 MET A C 1
ATOM 663 O O . MET A 1 81 ? 16.788 0.480 -0.407 1.00 75.69 81 MET A O 1
ATOM 667 N N . ILE A 1 82 ? 17.751 -0.581 -2.134 1.00 80.00 82 ILE A N 1
ATOM 668 C CA . ILE A 1 82 ? 17.451 -1.946 -1.665 1.00 80.00 82 ILE A CA 1
ATOM 669 C C . ILE A 1 82 ? 18.116 -2.208 -0.309 1.00 80.00 82 ILE A C 1
ATOM 671 O O . ILE A 1 82 ? 17.457 -2.684 0.619 1.00 80.00 82 ILE A O 1
ATOM 675 N N . LEU A 1 83 ? 19.397 -1.855 -0.161 1.00 80.06 83 LEU A N 1
ATOM 676 C CA . LEU A 1 83 ? 20.124 -1.969 1.106 1.00 80.06 83 LEU A CA 1
ATOM 677 C C . LEU A 1 83 ? 19.465 -1.138 2.211 1.00 80.06 83 LEU A C 1
ATOM 679 O O . LEU A 1 83 ? 19.314 -1.623 3.334 1.00 80.06 83 LEU A O 1
ATOM 683 N N . THR A 1 84 ? 19.018 0.078 1.903 1.00 79.94 84 THR A N 1
ATOM 684 C CA . THR A 1 84 ? 18.351 0.972 2.861 1.00 79.94 84 THR A CA 1
ATOM 685 C C . THR A 1 84 ? 16.994 0.414 3.289 1.00 79.94 84 THR A C 1
ATOM 687 O O . THR A 1 84 ? 16.699 0.360 4.483 1.00 79.94 84 THR A O 1
ATOM 690 N N . ILE A 1 85 ? 16.191 -0.096 2.349 1.00 78.81 85 ILE A N 1
ATOM 691 C CA . ILE A 1 85 ? 14.914 -0.764 2.645 1.00 78.81 85 ILE A CA 1
ATOM 692 C C . ILE A 1 85 ? 15.148 -2.003 3.521 1.00 78.81 85 ILE A C 1
ATOM 694 O O . ILE A 1 85 ? 14.451 -2.213 4.518 1.00 78.81 85 ILE A O 1
ATOM 698 N N . TRP A 1 86 ? 16.146 -2.822 3.182 1.00 80.69 86 TRP A N 1
ATOM 699 C CA . TRP A 1 86 ? 16.441 -4.067 3.889 1.00 80.69 86 TRP A CA 1
ATOM 700 C C . TRP A 1 86 ? 16.972 -3.838 5.307 1.00 80.69 86 TRP A C 1
ATOM 702 O O . TRP A 1 86 ? 16.520 -4.472 6.269 1.00 80.69 86 TRP A O 1
ATOM 712 N N . THR A 1 87 ? 17.921 -2.915 5.458 1.00 80.00 87 THR A N 1
ATOM 713 C CA . THR A 1 87 ? 18.468 -2.528 6.763 1.00 80.00 87 THR A CA 1
ATOM 714 C C . THR A 1 87 ? 17.393 -1.861 7.612 1.00 80.00 87 THR A C 1
ATOM 716 O O . THR A 1 87 ? 17.163 -2.306 8.740 1.00 80.00 87 THR A O 1
ATOM 719 N N . GLY A 1 88 ? 16.655 -0.897 7.054 1.00 77.25 88 GLY A N 1
ATOM 720 C CA . GLY A 1 88 ? 15.512 -0.251 7.695 1.00 77.25 88 GLY A CA 1
ATOM 721 C C . GLY A 1 88 ? 14.517 -1.275 8.234 1.00 77.25 88 GLY A C 1
ATOM 722 O O . GLY A 1 88 ? 14.226 -1.288 9.429 1.00 77.25 88 GLY A O 1
ATOM 723 N N . TYR A 1 89 ? 14.097 -2.235 7.407 1.00 78.50 89 TYR A N 1
ATOM 724 C CA . TYR A 1 89 ? 13.243 -3.340 7.840 1.00 78.50 89 TYR A CA 1
ATOM 725 C C . TYR A 1 89 ? 13.805 -4.117 9.035 1.00 78.50 89 TYR A C 1
ATOM 727 O O . TYR A 1 89 ? 13.087 -4.354 10.013 1.00 78.50 89 TYR A O 1
ATOM 735 N N . LYS A 1 90 ? 15.079 -4.524 8.971 1.00 78.62 90 LYS A N 1
ATOM 736 C CA . LYS A 1 90 ? 15.722 -5.321 10.024 1.00 78.62 90 LYS A CA 1
ATOM 737 C C . LYS A 1 90 ? 15.734 -4.566 11.355 1.00 78.62 90 LYS A C 1
ATOM 739 O O . LYS A 1 90 ? 15.411 -5.159 12.385 1.00 78.62 90 LYS A O 1
ATOM 744 N N . TYR A 1 91 ? 16.048 -3.270 11.335 1.00 74.94 91 TYR A N 1
ATOM 745 C CA . TYR A 1 91 ? 16.112 -2.434 12.537 1.00 74.94 91 TYR A CA 1
ATOM 746 C C . TYR A 1 91 ? 14.729 -2.042 13.071 1.00 74.94 91 TYR A C 1
ATOM 748 O O . TYR A 1 91 ? 14.495 -2.149 14.278 1.00 74.94 91 TYR A O 1
ATOM 756 N N . TRP A 1 92 ? 13.775 -1.697 12.202 1.00 69.44 92 TRP A N 1
ATOM 757 C CA . TRP A 1 92 ? 12.390 -1.409 12.596 1.00 69.44 92 TRP A CA 1
ATOM 758 C C . TRP A 1 92 ? 11.751 -2.612 13.308 1.00 69.44 92 TRP A C 1
ATOM 760 O O . TRP A 1 92 ? 11.069 -2.458 14.324 1.00 69.44 92 TRP A O 1
ATOM 770 N N . PHE A 1 93 ? 12.037 -3.837 12.853 1.00 69.25 93 PHE A N 1
ATOM 771 C CA . PHE A 1 93 ? 11.535 -5.060 13.488 1.00 69.25 93 PHE A CA 1
ATOM 772 C C . PHE A 1 93 ? 12.016 -5.287 14.918 1.00 69.25 93 PHE A C 1
ATOM 774 O O . PHE A 1 93 ? 11.301 -5.888 15.727 1.00 69.25 93 PHE A O 1
ATOM 781 N N . ILE A 1 94 ? 13.246 -4.869 15.213 1.00 66.56 94 ILE A N 1
ATOM 782 C CA . ILE A 1 94 ? 13.847 -5.018 16.540 1.00 66.56 94 ILE A CA 1
ATOM 783 C C . ILE A 1 94 ? 13.185 -4.045 17.519 1.00 66.56 94 ILE A C 1
ATOM 785 O O . ILE A 1 94 ? 12.978 -4.394 18.682 1.00 66.56 94 ILE A O 1
ATOM 789 N N . TRP A 1 95 ? 12.804 -2.866 17.030 1.00 65.50 95 TRP A N 1
ATOM 790 C CA . TRP A 1 95 ? 12.265 -1.778 17.835 1.00 65.50 95 TRP A CA 1
ATOM 791 C C . TRP A 1 95 ? 10.781 -1.952 18.180 1.00 65.50 95 TRP A C 1
ATOM 793 O O . TRP A 1 95 ? 10.377 -1.776 19.331 1.00 65.50 95 TRP A O 1
ATOM 803 N N . PHE A 1 96 ? 9.953 -2.379 17.222 1.00 67.88 96 PHE A N 1
ATOM 804 C CA . PHE A 1 96 ? 8.515 -2.517 17.454 1.00 67.88 96 PHE A CA 1
ATOM 805 C C . PHE A 1 96 ? 8.145 -3.888 18.041 1.00 67.88 96 PHE A C 1
ATOM 807 O O . PHE A 1 96 ? 7.807 -4.846 17.337 1.00 67.88 96 PHE A O 1
ATOM 814 N N . GLY A 1 97 ? 8.118 -3.971 19.376 1.00 63.44 97 GLY A N 1
ATOM 815 C CA . GLY A 1 97 ? 7.751 -5.191 20.111 1.00 63.44 97 GLY A CA 1
ATOM 816 C C . GLY A 1 97 ? 6.367 -5.765 19.759 1.00 63.44 97 GLY A C 1
ATOM 817 O O . GLY A 1 97 ? 6.168 -6.981 19.833 1.00 63.44 97 GLY A O 1
ATOM 818 N N . ILE A 1 98 ? 5.426 -4.920 19.318 1.00 65.75 98 ILE A N 1
ATOM 819 C CA . ILE A 1 98 ? 4.095 -5.331 18.833 1.00 65.75 98 ILE A CA 1
ATOM 820 C C . ILE A 1 98 ? 4.222 -6.199 17.574 1.00 65.75 98 ILE A C 1
ATOM 822 O O . ILE A 1 98 ? 3.594 -7.256 17.473 1.00 65.75 98 ILE A O 1
ATOM 826 N N . ILE A 1 99 ? 5.086 -5.793 16.642 1.00 68.31 99 ILE A N 1
ATOM 827 C CA . ILE A 1 99 ? 5.308 -6.498 15.379 1.00 68.31 99 ILE A CA 1
ATOM 828 C C . ILE A 1 99 ? 6.025 -7.830 15.634 1.00 68.31 99 ILE A C 1
ATOM 830 O O . ILE A 1 99 ? 5.672 -8.854 15.048 1.00 68.31 99 ILE A O 1
ATOM 834 N N . ARG A 1 100 ? 6.963 -7.862 16.590 1.00 70.50 100 ARG A N 1
ATOM 835 C CA . ARG A 1 100 ? 7.693 -9.083 16.972 1.00 70.50 100 ARG A CA 1
ATOM 836 C C . ARG A 1 100 ? 6.778 -10.191 17.505 1.00 70.50 100 ARG A C 1
ATOM 838 O O . ARG A 1 100 ? 7.029 -11.365 17.238 1.00 70.50 100 ARG A O 1
ATOM 845 N N . LYS A 1 101 ? 5.721 -9.831 18.241 1.00 75.81 101 LYS A N 1
ATOM 846 C CA . LYS A 1 101 ? 4.775 -10.789 18.841 1.00 75.81 101 LYS A CA 1
ATOM 847 C C . LYS A 1 101 ? 3.749 -11.328 17.838 1.00 75.81 101 LYS A C 1
ATOM 849 O O . LYS A 1 101 ? 3.266 -12.445 18.008 1.00 75.81 101 LYS A O 1
ATOM 854 N N . ASN A 1 102 ? 3.423 -10.577 16.784 1.00 79.50 102 ASN A N 1
ATOM 855 C CA . ASN A 1 102 ? 2.399 -10.966 15.815 1.00 79.50 102 ASN A CA 1
ATOM 856 C C . ASN A 1 102 ? 3.010 -11.564 14.534 1.00 79.50 102 ASN A C 1
ATOM 858 O O . ASN A 1 102 ? 3.363 -10.851 13.595 1.00 79.50 102 ASN A O 1
ATOM 862 N N . ARG A 1 103 ? 3.072 -12.904 14.461 1.00 79.94 103 ARG A N 1
ATOM 863 C CA . ARG A 1 103 ? 3.611 -13.634 13.294 1.00 79.94 103 ARG A CA 1
ATOM 864 C C . ARG A 1 103 ? 2.914 -13.275 11.972 1.00 79.94 103 ARG A C 1
ATOM 866 O O . ARG A 1 103 ? 3.577 -13.267 10.938 1.00 79.94 103 ARG A O 1
ATOM 873 N N . LYS A 1 104 ? 1.609 -12.963 11.994 1.00 78.75 104 LYS A N 1
ATOM 874 C CA . LYS A 1 104 ? 0.846 -12.601 10.784 1.00 78.75 104 LYS A CA 1
ATOM 875 C C . LYS A 1 104 ? 1.268 -11.234 10.250 1.00 78.75 104 LYS A C 1
ATOM 877 O O . LYS A 1 104 ? 1.579 -11.119 9.070 1.00 78.75 104 LYS A O 1
ATOM 882 N N . LEU A 1 105 ? 1.374 -10.242 11.138 1.00 79.06 105 LEU A N 1
ATOM 883 C CA . LEU A 1 105 ? 1.878 -8.909 10.791 1.00 79.06 105 LEU A CA 1
ATOM 884 C C . LEU A 1 105 ? 3.320 -8.988 10.278 1.00 79.06 105 LEU A C 1
ATOM 886 O O . LEU A 1 105 ? 3.658 -8.345 9.293 1.00 79.06 105 LEU A O 1
ATOM 890 N N . LYS A 1 106 ? 4.145 -9.858 10.879 1.00 81.06 106 LYS A N 1
ATOM 891 C CA . LYS A 1 106 ? 5.513 -10.096 10.413 1.00 81.06 106 LYS A CA 1
ATOM 892 C C . LYS A 1 106 ? 5.605 -10.644 8.999 1.00 81.06 106 LYS A C 1
ATOM 894 O O . LYS A 1 106 ? 6.460 -10.204 8.238 1.00 81.06 106 LYS A O 1
ATOM 899 N N . ARG A 1 107 ? 4.746 -11.601 8.651 1.00 82.56 107 ARG A N 1
ATOM 900 C CA . ARG A 1 107 ? 4.702 -12.145 7.293 1.00 82.56 107 ARG A CA 1
ATOM 901 C C . ARG A 1 107 ? 4.261 -11.077 6.294 1.00 82.56 107 ARG A C 1
ATOM 903 O O . ARG A 1 107 ? 4.921 -10.923 5.281 1.00 82.56 107 ARG A O 1
ATOM 910 N N . LEU A 1 108 ? 3.222 -10.309 6.621 1.00 80.81 108 LEU A N 1
ATOM 911 C CA . LEU A 1 108 ? 2.723 -9.250 5.745 1.00 80.81 108 LEU A CA 1
ATOM 912 C C . LEU A 1 108 ? 3.779 -8.170 5.486 1.00 80.81 108 LEU A C 1
ATOM 914 O O . LEU A 1 108 ? 4.002 -7.806 4.339 1.00 80.81 108 LEU A O 1
ATOM 918 N N . LEU A 1 109 ? 4.485 -7.718 6.526 1.00 82.25 109 LEU A N 1
ATOM 919 C CA . LEU A 1 109 ? 5.521 -6.691 6.388 1.00 82.25 109 LEU A CA 1
ATOM 920 C C . LEU A 1 109 ? 6.695 -7.180 5.523 1.00 82.25 109 LEU A C 1
ATOM 922 O O . LEU A 1 109 ? 7.181 -6.434 4.681 1.00 82.25 109 LEU A O 1
ATOM 926 N N . LYS A 1 110 ? 7.092 -8.456 5.656 1.00 83.88 110 LYS A N 1
ATOM 927 C CA . LYS A 1 110 ? 8.061 -9.085 4.741 1.00 83.88 110 LYS A CA 1
ATOM 928 C C . LYS A 1 110 ? 7.585 -9.067 3.294 1.00 83.88 110 LYS A C 1
ATOM 930 O O . LYS A 1 110 ? 8.376 -8.744 2.419 1.00 83.88 110 LYS A O 1
ATOM 935 N N . THR A 1 111 ? 6.324 -9.422 3.051 1.00 80.75 111 THR A N 1
ATOM 936 C CA . THR A 1 111 ? 5.758 -9.423 1.698 1.00 80.75 111 THR A CA 1
ATOM 937 C C . THR A 1 111 ? 5.741 -8.013 1.109 1.00 80.75 111 THR A C 1
ATOM 939 O O . THR A 1 111 ? 6.160 -7.848 -0.026 1.00 80.75 111 THR A O 1
ATOM 942 N N . VAL A 1 112 ? 5.373 -6.991 1.893 1.00 80.69 112 VAL A N 1
ATOM 943 C CA . VAL A 1 112 ? 5.419 -5.581 1.454 1.00 80.69 112 VAL A CA 1
ATOM 944 C C . VAL A 1 112 ? 6.829 -5.182 1.020 1.00 80.69 112 VAL A C 1
ATOM 946 O O . VAL A 1 112 ? 7.006 -4.591 -0.037 1.00 80.69 112 VAL A O 1
ATOM 949 N N . ILE A 1 113 ? 7.845 -5.537 1.805 1.00 83.50 113 ILE A N 1
ATOM 950 C CA . ILE A 1 113 ? 9.237 -5.209 1.469 1.00 83.50 113 ILE A CA 1
ATOM 951 C C . ILE A 1 113 ? 9.727 -5.976 0.257 1.00 83.50 113 ILE A C 1
ATOM 953 O O . ILE A 1 113 ? 10.421 -5.409 -0.576 1.00 83.50 113 ILE A O 1
ATOM 957 N N . PHE A 1 114 ? 9.359 -7.247 0.145 1.00 81.44 114 PHE A N 1
ATOM 958 C CA . PHE A 1 114 ? 9.680 -8.038 -1.030 1.00 81.44 114 PHE A CA 1
ATOM 959 C C . PHE A 1 114 ? 9.094 -7.402 -2.300 1.00 81.44 114 PHE A C 1
ATOM 961 O O . PHE A 1 114 ? 9.819 -7.220 -3.271 1.00 81.44 114 PHE A O 1
ATOM 968 N N . VAL A 1 115 ? 7.829 -6.972 -2.262 1.00 80.62 115 VAL A N 1
ATOM 969 C CA . VAL A 1 115 ? 7.182 -6.258 -3.376 1.00 80.62 115 VAL A CA 1
ATOM 970 C C . VAL A 1 115 ? 7.869 -4.917 -3.660 1.00 80.62 115 VAL A C 1
ATOM 972 O O . VAL A 1 115 ? 8.098 -4.597 -4.820 1.00 80.62 115 VAL A O 1
ATOM 975 N N . LEU A 1 116 ? 8.266 -4.156 -2.631 1.00 77.94 116 LEU A N 1
ATOM 976 C CA . LEU A 1 116 ? 9.024 -2.908 -2.808 1.00 77.94 116 LEU A CA 1
ATOM 977 C C . LEU A 1 116 ? 10.378 -3.138 -3.485 1.00 77.94 116 LEU A C 1
ATOM 979 O O . LEU A 1 116 ? 10.752 -2.379 -4.371 1.00 77.94 116 LEU A O 1
ATOM 983 N N . VAL A 1 117 ? 11.104 -4.186 -3.096 1.00 78.94 117 VAL A N 1
ATOM 984 C CA . VAL A 1 117 ? 12.372 -4.547 -3.741 1.00 78.94 117 VAL A CA 1
ATOM 985 C C . VAL A 1 117 ? 12.129 -4.922 -5.202 1.00 78.94 117 VAL A C 1
ATOM 987 O O . VAL A 1 117 ? 12.834 -4.419 -6.069 1.00 78.94 117 VAL A O 1
ATOM 990 N N . LEU A 1 118 ? 11.101 -5.724 -5.498 1.00 79.19 118 LEU A N 1
ATOM 991 C CA . LEU A 1 118 ? 10.741 -6.063 -6.879 1.00 79.19 118 LEU A CA 1
ATOM 992 C C . LEU A 1 118 ? 10.381 -4.831 -7.721 1.00 79.19 118 LEU A C 1
ATOM 994 O O . LEU A 1 118 ? 10.824 -4.739 -8.860 1.00 79.19 118 LEU A O 1
ATOM 998 N N . LEU A 1 119 ? 9.654 -3.862 -7.155 1.00 73.62 119 LEU A N 1
ATOM 999 C CA . LEU A 1 119 ? 9.355 -2.586 -7.817 1.00 73.62 119 LEU A CA 1
ATOM 1000 C C . LEU A 1 119 ? 10.626 -1.783 -8.137 1.00 73.62 119 LEU A C 1
ATOM 1002 O O . LEU A 1 119 ? 10.736 -1.169 -9.198 1.00 73.62 119 LEU A O 1
ATOM 1006 N N . VAL A 1 120 ? 11.624 -1.804 -7.252 1.00 73.75 120 VAL A N 1
ATOM 1007 C CA . VAL A 1 120 ? 12.925 -1.183 -7.544 1.00 73.75 120 VAL A CA 1
ATOM 1008 C C . VAL A 1 120 ? 13.649 -1.940 -8.662 1.00 73.75 120 VAL A C 1
ATOM 1010 O O . VAL A 1 120 ? 14.242 -1.305 -9.531 1.00 73.75 120 VAL A O 1
ATOM 1013 N N . LEU A 1 121 ? 13.564 -3.276 -8.701 1.00 72.06 121 LEU A N 1
ATOM 1014 C CA . LEU A 1 121 ? 14.151 -4.075 -9.785 1.00 72.06 121 LEU A CA 1
ATOM 1015 C C . LEU A 1 121 ? 13.478 -3.829 -11.141 1.00 72.06 121 LEU A C 1
ATOM 1017 O O . LEU A 1 121 ? 14.181 -3.799 -12.149 1.00 72.06 121 LEU A O 1
ATOM 1021 N N . THR A 1 122 ? 12.159 -3.605 -11.191 1.00 70.50 122 THR A N 1
ATOM 1022 C CA . THR A 1 122 ? 11.469 -3.310 -12.462 1.00 70.50 122 THR A CA 1
ATOM 1023 C C . THR A 1 122 ? 11.987 -2.069 -13.163 1.00 70.50 122 THR A C 1
ATOM 1025 O O . THR A 1 122 ? 11.859 -1.969 -14.375 1.00 70.50 122 THR A O 1
ATOM 1028 N N . ARG A 1 123 ? 12.623 -1.147 -12.434 1.00 66.25 123 ARG A N 1
ATOM 1029 C CA . ARG A 1 123 ? 13.239 0.042 -13.028 1.00 66.25 123 ARG A CA 1
ATOM 1030 C C . ARG A 1 123 ? 14.403 -0.290 -13.968 1.00 66.25 123 ARG A C 1
ATOM 1032 O O . ARG A 1 123 ? 14.676 0.483 -14.877 1.00 66.25 123 ARG A O 1
ATOM 1039 N N . HIS A 1 124 ? 15.080 -1.415 -13.746 1.00 67.62 124 HIS A N 1
ATOM 1040 C CA . HIS A 1 124 ? 16.262 -1.833 -14.516 1.00 67.62 124 HIS A CA 1
ATOM 1041 C C . HIS A 1 124 ? 15.948 -2.875 -15.580 1.00 67.62 124 HIS A C 1
ATOM 1043 O O . HIS A 1 124 ? 16.804 -3.216 -16.392 1.00 67.62 124 HIS A O 1
ATOM 1049 N N . LEU A 1 125 ? 14.731 -3.413 -15.571 1.00 65.50 125 LEU A N 1
ATOM 1050 C CA . LEU A 1 125 ? 14.301 -4.416 -16.529 1.00 65.50 125 LEU A CA 1
ATOM 1051 C C . LEU A 1 125 ? 13.445 -3.747 -17.595 1.00 65.50 125 LEU A C 1
ATOM 1053 O O . LEU A 1 125 ? 12.486 -3.044 -17.287 1.00 65.50 125 LEU A O 1
ATOM 1057 N N . ARG A 1 126 ? 13.763 -4.008 -18.866 1.00 63.84 126 ARG A N 1
ATOM 1058 C CA . ARG A 1 126 ? 12.866 -3.648 -19.966 1.00 63.84 126 ARG A CA 1
ATOM 1059 C C . ARG A 1 126 ? 11.557 -4.406 -19.775 1.00 63.84 126 ARG A C 1
ATOM 1061 O O . ARG A 1 126 ? 11.536 -5.635 -19.871 1.00 63.84 126 ARG A O 1
ATOM 1068 N N . LEU A 1 127 ? 10.489 -3.676 -19.477 1.00 61.50 127 LEU A N 1
ATOM 1069 C CA . LEU A 1 127 ? 9.188 -4.259 -19.152 1.00 61.50 127 LEU A CA 1
ATOM 1070 C C . LEU A 1 127 ? 8.548 -4.986 -20.347 1.00 61.50 127 LEU A C 1
ATOM 1072 O O . LEU A 1 127 ? 7.778 -5.914 -20.131 1.00 61.50 127 LEU A O 1
ATOM 1076 N N . ASP A 1 128 ? 8.955 -4.654 -21.577 1.00 65.38 128 ASP A N 1
ATOM 1077 C CA . ASP A 1 128 ? 8.534 -5.345 -22.807 1.00 65.38 128 ASP A CA 1
ATOM 1078 C C . ASP A 1 128 ? 9.213 -6.714 -23.012 1.00 65.38 128 ASP A C 1
ATOM 1080 O O . ASP A 1 128 ? 8.902 -7.446 -23.949 1.00 65.38 128 ASP A O 1
ATOM 1084 N N . SER A 1 129 ? 10.166 -7.084 -22.152 1.00 74.00 129 SER A N 1
ATOM 1085 C CA . SER A 1 129 ? 10.775 -8.416 -22.184 1.00 74.00 129 SER A CA 1
ATOM 1086 C C . SER A 1 129 ? 9.873 -9.460 -21.517 1.00 74.00 129 SER A C 1
ATOM 1088 O O . SER A 1 129 ? 9.153 -9.159 -20.565 1.00 74.00 129 SER A O 1
ATOM 1090 N N . TYR A 1 130 ? 9.981 -10.728 -21.934 1.00 77.25 130 TYR A N 1
ATOM 1091 C CA . TYR A 1 130 ? 9.271 -11.844 -21.288 1.00 77.25 130 TYR A CA 1
ATOM 1092 C C . TYR A 1 130 ? 9.497 -11.886 -19.766 1.00 77.25 130 TYR A C 1
ATOM 1094 O O . TYR A 1 130 ? 8.563 -12.128 -19.005 1.00 77.25 130 TYR A O 1
ATOM 1102 N N . ILE A 1 131 ? 10.724 -11.598 -19.312 1.00 78.38 131 ILE A N 1
ATOM 1103 C CA . ILE A 1 131 ? 11.077 -11.519 -17.885 1.00 78.38 131 ILE A CA 1
ATOM 1104 C C . ILE A 1 131 ? 10.319 -10.374 -17.196 1.00 78.38 131 ILE A C 1
ATOM 1106 O O . ILE A 1 131 ? 9.819 -10.557 -16.087 1.00 78.38 131 ILE A O 1
ATOM 1110 N N . GLY A 1 132 ? 10.194 -9.220 -17.859 1.00 73.19 132 GLY A N 1
ATOM 1111 C CA . GLY A 1 132 ? 9.425 -8.071 -17.379 1.00 73.19 132 GLY A CA 1
ATOM 1112 C C . GLY A 1 132 ? 7.948 -8.397 -17.159 1.00 73.19 132 GL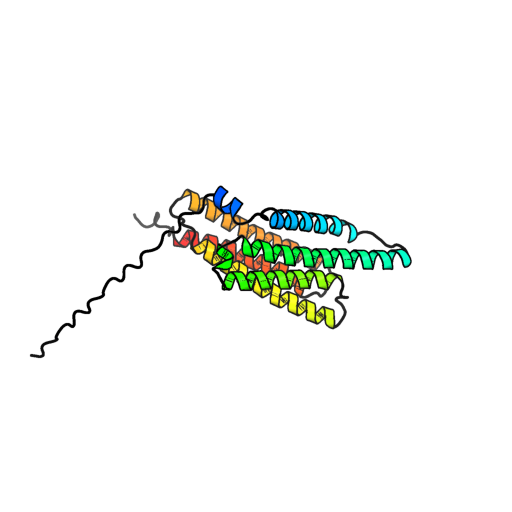Y A C 1
ATOM 1113 O O . GLY A 1 132 ? 7.414 -8.084 -16.097 1.00 73.19 132 GLY A O 1
ATOM 1114 N N . ILE A 1 133 ? 7.321 -9.117 -18.095 1.00 77.06 133 ILE A N 1
ATOM 1115 C CA . ILE A 1 133 ? 5.913 -9.539 -17.995 1.00 77.06 133 ILE A CA 1
ATOM 1116 C C . ILE A 1 133 ? 5.688 -10.458 -16.784 1.00 77.06 133 ILE A C 1
ATOM 1118 O O . ILE A 1 133 ? 4.759 -10.243 -16.005 1.00 77.06 133 ILE A O 1
ATOM 1122 N N . TYR A 1 134 ? 6.541 -11.469 -16.575 1.00 80.81 134 TYR A N 1
ATOM 1123 C CA . TYR A 1 134 ? 6.427 -12.341 -15.395 1.00 80.81 134 TYR A CA 1
ATOM 1124 C C . TYR A 1 134 ? 6.605 -11.568 -14.087 1.00 80.81 134 TYR A C 1
ATOM 1126 O O . TYR A 1 134 ? 5.904 -11.826 -13.106 1.00 80.81 134 TYR A O 1
ATOM 1134 N N . LEU A 1 135 ? 7.527 -10.606 -14.066 1.00 79.81 135 LEU A N 1
ATOM 1135 C CA . LEU A 1 135 ? 7.766 -9.766 -12.901 1.00 79.81 135 LEU A CA 1
ATOM 1136 C C . LEU A 1 135 ? 6.559 -8.848 -12.617 1.00 79.81 135 LEU A C 1
ATOM 1138 O O . LEU A 1 135 ? 6.154 -8.731 -11.459 1.00 79.81 135 LEU A O 1
ATOM 1142 N N . ASP A 1 136 ? 5.922 -8.293 -13.653 1.00 77.44 136 ASP A N 1
ATOM 1143 C CA . ASP A 1 136 ? 4.692 -7.492 -13.548 1.00 77.44 136 ASP A CA 1
ATOM 1144 C C . ASP A 1 136 ? 3.550 -8.286 -12.889 1.00 77.44 136 ASP A C 1
ATOM 1146 O O . ASP A 1 136 ? 2.905 -7.807 -11.952 1.00 77.44 136 ASP A O 1
ATOM 1150 N N . TRP A 1 137 ? 3.372 -9.555 -13.273 1.00 81.62 137 TRP A N 1
ATOM 1151 C CA . TRP A 1 137 ? 2.415 -10.465 -12.633 1.00 81.62 137 TRP A CA 1
ATOM 1152 C C . TRP A 1 137 ? 2.742 -10.752 -11.164 1.00 81.62 137 TRP A C 1
ATOM 1154 O O . TRP A 1 137 ? 1.847 -10.736 -10.314 1.00 81.62 137 TRP A O 1
ATOM 1164 N N . ILE A 1 138 ? 4.013 -11.003 -10.834 1.00 83.06 138 ILE A N 1
ATOM 1165 C CA . ILE A 1 138 ? 4.437 -11.247 -9.445 1.00 83.06 138 ILE A CA 1
ATOM 1166 C C . ILE A 1 138 ? 4.163 -10.009 -8.582 1.00 83.06 138 ILE A C 1
ATOM 1168 O O . ILE A 1 138 ? 3.644 -10.138 -7.467 1.00 83.06 138 ILE A O 1
ATOM 1172 N N . ILE A 1 139 ? 4.468 -8.813 -9.094 1.00 82.94 139 ILE A N 1
ATOM 1173 C CA . ILE A 1 139 ? 4.165 -7.545 -8.421 1.00 82.94 139 ILE A CA 1
ATOM 1174 C C . ILE A 1 139 ? 2.661 -7.378 -8.253 1.00 82.94 139 ILE A C 1
ATOM 1176 O O . ILE A 1 139 ? 2.221 -6.995 -7.171 1.00 82.94 139 ILE A O 1
ATOM 1180 N N . PHE A 1 140 ? 1.865 -7.699 -9.270 1.00 82.19 140 PHE A N 1
ATOM 1181 C CA . PHE A 1 140 ? 0.413 -7.602 -9.203 1.00 82.19 140 PHE A CA 1
ATOM 1182 C C . PHE A 1 140 ? -0.176 -8.505 -8.108 1.00 82.19 140 PHE A C 1
ATOM 1184 O O . PHE A 1 140 ? -0.859 -8.022 -7.202 1.00 82.19 140 PHE A O 1
ATOM 1191 N N . PHE A 1 141 ? 0.140 -9.803 -8.100 1.00 83.94 141 PHE A N 1
ATOM 1192 C CA . PHE A 1 141 ? -0.365 -10.714 -7.065 1.00 83.94 141 PHE A CA 1
ATOM 1193 C C . PHE A 1 141 ? 0.165 -10.371 -5.667 1.00 83.94 141 PHE A C 1
ATOM 1195 O O . PHE A 1 141 ? -0.590 -10.389 -4.689 1.00 83.94 141 PHE A O 1
ATOM 1202 N N . GLY A 1 142 ? 1.449 -10.016 -5.562 1.00 82.62 142 GLY A N 1
ATOM 1203 C CA . GLY A 1 142 ? 2.051 -9.565 -4.309 1.00 82.62 142 GLY A CA 1
ATOM 1204 C C . GLY A 1 142 ? 1.390 -8.289 -3.781 1.00 82.62 142 GLY A C 1
ATOM 1205 O O . GLY A 1 142 ? 1.051 -8.206 -2.599 1.00 82.62 142 GLY A O 1
ATOM 1206 N N . GLY A 1 143 ? 1.138 -7.327 -4.668 1.00 78.88 143 GLY A N 1
ATOM 1207 C CA . GLY A 1 143 ? 0.458 -6.069 -4.385 1.00 78.88 143 GLY A CA 1
ATOM 1208 C C . GLY A 1 143 ? -0.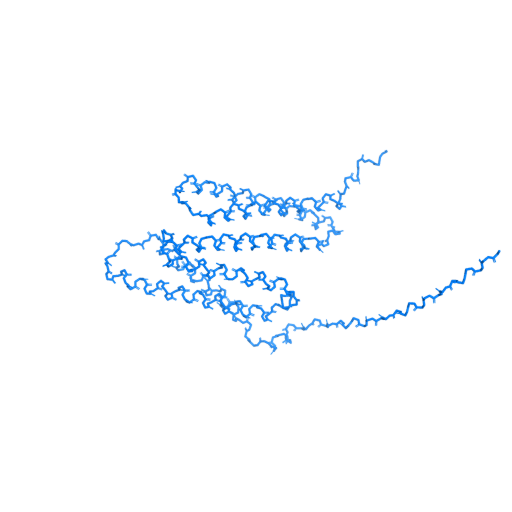975 -6.280 -3.908 1.00 78.88 143 GLY A C 1
ATOM 1209 O O . GLY A 1 143 ? -1.339 -5.753 -2.858 1.00 78.88 143 GLY A O 1
ATOM 1210 N N . ILE A 1 144 ? -1.761 -7.120 -4.591 1.00 85.19 144 ILE A N 1
ATOM 1211 C CA . ILE A 1 144 ? -3.120 -7.487 -4.157 1.00 85.19 144 ILE A CA 1
ATOM 1212 C C . ILE A 1 144 ? -3.096 -8.060 -2.743 1.00 85.19 144 ILE A C 1
ATOM 1214 O O . ILE A 1 144 ? -3.864 -7.630 -1.879 1.00 85.19 144 ILE A O 1
ATOM 1218 N N . TYR A 1 145 ? -2.199 -9.012 -2.483 1.00 85.06 145 TYR A N 1
ATOM 1219 C CA . TYR A 1 145 ? -2.083 -9.627 -1.166 1.00 85.06 145 TYR A CA 1
ATOM 1220 C C . TYR A 1 145 ? -1.737 -8.593 -0.081 1.00 85.06 145 TYR A C 1
ATOM 1222 O O . TYR A 1 145 ? -2.308 -8.620 1.014 1.00 85.06 145 TYR A O 1
ATOM 1230 N N . CYS A 1 146 ? -0.840 -7.650 -0.380 1.00 84.44 146 CYS A N 1
ATOM 1231 C CA . CYS A 1 146 ? -0.491 -6.550 0.516 1.00 84.44 146 CYS A CA 1
ATOM 1232 C C . CYS A 1 146 ? -1.671 -5.602 0.771 1.00 84.44 146 CYS A C 1
ATOM 1234 O O . CYS A 1 146 ? -1.924 -5.258 1.929 1.00 84.44 146 CYS A O 1
ATOM 1236 N N . ILE A 1 147 ? -2.418 -5.219 -0.268 1.00 86.06 147 ILE A N 1
ATOM 1237 C CA . ILE A 1 147 ? -3.589 -4.339 -0.154 1.00 86.06 147 ILE A CA 1
ATOM 1238 C C . ILE A 1 147 ? -4.662 -5.025 0.692 1.00 86.06 147 ILE A C 1
ATOM 1240 O O . ILE A 1 147 ? -5.005 -4.526 1.759 1.00 86.06 147 ILE A O 1
ATOM 1244 N N . LEU A 1 148 ? -5.117 -6.219 0.308 1.00 85.00 148 LEU A N 1
ATOM 1245 C CA . LEU A 1 148 ? -6.169 -6.936 1.038 1.00 85.00 148 LEU A CA 1
ATOM 1246 C C . LEU A 1 148 ? -5.758 -7.245 2.481 1.00 85.00 148 LEU A C 1
ATOM 1248 O O . LEU A 1 148 ? -6.539 -7.064 3.419 1.00 85.00 148 LEU A O 1
ATOM 1252 N N . GLY A 1 149 ? -4.513 -7.680 2.679 1.00 81.38 149 GLY A N 1
ATOM 1253 C CA . GLY A 1 149 ? -3.986 -7.978 4.002 1.00 81.38 149 GLY A CA 1
ATOM 1254 C C . GLY A 1 149 ? -3.883 -6.740 4.896 1.00 81.38 149 GLY A C 1
ATOM 1255 O O . GLY A 1 149 ? -4.195 -6.826 6.087 1.00 81.38 149 GLY A O 1
ATOM 1256 N N . SER A 1 150 ? -3.469 -5.592 4.348 1.00 78.38 150 SER A N 1
ATOM 1257 C CA . SER A 1 150 ? -3.398 -4.335 5.099 1.00 78.38 150 SER A CA 1
ATOM 1258 C C . SER A 1 150 ? -4.794 -3.804 5.423 1.00 78.38 150 SER A C 1
ATOM 1260 O O . SER A 1 150 ? -5.065 -3.554 6.596 1.00 78.38 150 SER A O 1
ATOM 1262 N N . THR A 1 151 ? -5.720 -3.772 4.459 1.00 85.56 151 THR A N 1
ATOM 1263 C CA . THR A 1 151 ? -7.124 -3.384 4.673 1.00 85.56 151 THR A CA 1
ATOM 1264 C C . THR A 1 151 ? -7.781 -4.240 5.754 1.00 85.56 151 THR A C 1
ATOM 1266 O O . THR A 1 151 ? -8.404 -3.711 6.673 1.00 85.56 151 THR A O 1
ATOM 1269 N N . TRP A 1 152 ? -7.574 -5.561 5.735 1.00 85.25 152 TRP A N 1
ATOM 1270 C CA . TRP A 1 152 ? -8.087 -6.461 6.773 1.00 85.25 152 TRP A CA 1
ATOM 1271 C C . TRP A 1 152 ? -7.497 -6.185 8.164 1.00 85.25 152 TRP A C 1
ATOM 1273 O O . TRP A 1 152 ? -8.205 -6.222 9.176 1.00 85.25 152 TRP A O 1
ATOM 1283 N N . LEU A 1 153 ? -6.189 -5.923 8.245 1.00 81.75 153 LEU A N 1
ATOM 1284 C CA . LEU A 1 153 ? -5.539 -5.578 9.509 1.00 81.75 153 LEU A CA 1
ATOM 1285 C C . LEU A 1 153 ? -6.035 -4.237 10.051 1.00 81.75 153 LEU A C 1
ATOM 1287 O O . LEU A 1 153 ? -6.300 -4.154 11.252 1.00 81.75 153 LEU A O 1
ATOM 1291 N N . LEU A 1 154 ? -6.199 -3.229 9.189 1.00 83.94 154 LEU A N 1
ATOM 1292 C CA . LEU A 1 154 ? -6.793 -1.950 9.567 1.00 83.94 154 LEU A CA 1
ATOM 1293 C C . LEU A 1 154 ? -8.234 -2.141 10.039 1.00 83.94 154 LEU A C 1
ATOM 1295 O O . LEU A 1 154 ? -8.563 -1.663 11.117 1.00 83.94 154 LEU A O 1
ATOM 1299 N N . ALA A 1 155 ? -9.060 -2.905 9.320 1.00 83.00 155 ALA A N 1
ATOM 1300 C CA . ALA A 1 155 ? -10.432 -3.209 9.729 1.00 83.00 155 ALA A CA 1
ATOM 1301 C C . ALA A 1 155 ? -10.483 -3.872 11.117 1.00 83.00 155 ALA A C 1
ATOM 1303 O O . ALA A 1 155 ? -11.272 -3.477 11.973 1.00 83.00 155 ALA A O 1
ATOM 1304 N N . ARG A 1 156 ? -9.584 -4.822 11.408 1.00 81.25 156 ARG A N 1
ATOM 1305 C CA . ARG A 1 156 ? -9.465 -5.422 12.750 1.00 81.25 156 ARG A CA 1
ATOM 1306 C C . ARG A 1 156 ? -8.965 -4.457 13.817 1.00 81.25 156 ARG A C 1
ATOM 1308 O O . ARG A 1 156 ? -9.337 -4.606 14.979 1.00 81.25 156 ARG A O 1
ATOM 1315 N N . PHE A 1 157 ? -8.060 -3.549 13.466 1.00 80.00 157 PHE A N 1
ATOM 1316 C CA . PHE A 1 157 ? -7.562 -2.542 14.398 1.00 80.00 157 PHE A CA 1
ATOM 1317 C C . PHE A 1 157 ? -8.678 -1.566 14.754 1.00 80.00 157 PHE A C 1
ATOM 1319 O O . PHE A 1 157 ? -8.975 -1.387 15.933 1.00 80.00 157 PHE A O 1
ATOM 1326 N N . ILE A 1 158 ? -9.353 -1.047 13.727 1.00 82.00 158 ILE A N 1
ATOM 1327 C CA . ILE A 1 158 ? -10.587 -0.279 13.826 1.00 82.00 158 ILE A CA 1
ATOM 1328 C C . ILE A 1 158 ? -11.555 -1.002 14.748 1.00 82.00 158 ILE A C 1
ATOM 1330 O O . ILE A 1 158 ? -11.970 -0.413 15.735 1.00 82.00 158 ILE A O 1
ATOM 1334 N N . ASP A 1 159 ? -11.828 -2.289 14.519 1.00 78.31 159 ASP A N 1
ATOM 1335 C CA . ASP A 1 159 ? -12.802 -3.044 15.308 1.00 78.31 159 ASP A CA 1
ATOM 1336 C C . ASP A 1 159 ? -12.456 -3.205 16.802 1.00 78.31 159 ASP A C 1
ATOM 1338 O O . ASP A 1 159 ? -13.300 -3.565 17.624 1.00 78.31 159 ASP A O 1
ATOM 1342 N N . ARG A 1 160 ? -11.231 -2.867 17.203 1.00 78.81 160 ARG A N 1
ATOM 1343 C CA . ARG A 1 160 ? -10.806 -2.850 18.609 1.00 78.81 160 ARG A CA 1
ATOM 1344 C C . ARG A 1 160 ? -10.836 -1.464 19.243 1.00 78.81 160 ARG A C 1
ATOM 1346 O O . ARG A 1 160 ? -10.720 -1.377 20.462 1.00 78.81 160 ARG A O 1
ATOM 1353 N N . ILE A 1 161 ? -11.004 -0.398 18.461 1.00 80.75 161 ILE A N 1
ATOM 1354 C CA . ILE A 1 161 ? -11.109 0.968 18.987 1.00 80.75 161 ILE A CA 1
ATOM 1355 C C . ILE A 1 161 ? -12.371 1.071 19.844 1.00 80.75 161 ILE A C 1
ATOM 1357 O O . ILE A 1 161 ? -13.451 0.632 19.423 1.00 80.75 161 ILE A O 1
ATOM 1361 N N . ASN A 1 162 ? -12.222 1.639 21.043 1.00 78.12 162 ASN A N 1
ATOM 1362 C CA . ASN A 1 162 ? -13.330 1.882 21.951 1.00 78.12 162 ASN A CA 1
ATOM 1363 C C . ASN A 1 162 ? -14.064 3.172 21.556 1.00 78.12 162 ASN A C 1
ATOM 1365 O O . ASN A 1 162 ? -13.517 4.265 21.669 1.00 78.12 162 ASN A O 1
ATOM 1369 N N . LEU A 1 163 ? -15.304 3.026 21.099 1.00 73.19 163 LEU A N 1
ATOM 1370 C CA . LEU A 1 163 ? -16.193 4.118 20.689 1.00 73.19 163 LEU A CA 1
ATOM 1371 C C . LEU A 1 163 ? -17.172 4.488 21.817 1.00 73.19 163 LEU A C 1
ATOM 1373 O O . LEU A 1 163 ? -18.343 4.717 21.563 1.00 73.19 163 LEU A O 1
ATOM 1377 N N . SER A 1 164 ? -16.734 4.447 23.078 1.00 73.56 164 SER A N 1
ATOM 1378 C CA . SER A 1 164 ? -17.617 4.679 24.233 1.00 73.56 164 SER A CA 1
ATOM 1379 C C . SER A 1 164 ? -17.952 6.152 24.482 1.00 73.56 164 SER A C 1
ATOM 1381 O O . SER A 1 164 ? -18.793 6.436 25.320 1.00 73.56 164 SER A O 1
ATOM 1383 N N . SER A 1 165 ? -17.258 7.077 23.817 1.00 76.88 165 SER A N 1
ATOM 1384 C CA . SER A 1 165 ? -17.499 8.517 23.913 1.00 76.88 165 SER A CA 1
ATOM 1385 C C . SER A 1 165 ? -18.094 9.016 22.602 1.00 76.88 165 SER A C 1
ATOM 1387 O O . SER A 1 165 ? -17.570 8.684 21.534 1.00 76.88 165 SER A O 1
ATOM 1389 N N . ASP A 1 166 ? -19.128 9.852 22.693 1.00 72.81 166 ASP A N 1
ATOM 1390 C CA . ASP A 1 166 ? -19.776 10.476 21.536 1.00 72.81 166 ASP A CA 1
ATOM 1391 C C . ASP A 1 166 ? -18.785 11.289 20.690 1.00 72.81 166 ASP A C 1
ATOM 1393 O O . ASP A 1 166 ? -18.828 11.230 19.461 1.00 72.81 166 ASP A O 1
ATOM 1397 N N . LEU A 1 167 ? -17.807 11.952 21.324 1.00 77.31 167 LEU A N 1
ATOM 1398 C CA . LEU A 1 167 ? -16.754 12.697 20.626 1.00 77.31 167 LEU A CA 1
ATOM 1399 C C . LEU A 1 167 ? -15.881 11.768 19.765 1.00 77.31 167 LEU A C 1
ATOM 1401 O O . LEU A 1 167 ? -15.658 12.026 18.583 1.00 77.31 167 LEU A O 1
ATOM 1405 N N . ASN A 1 168 ? -15.441 10.639 20.331 1.00 78.00 168 ASN A N 1
ATOM 1406 C CA . ASN A 1 168 ? -14.663 9.636 19.596 1.00 78.00 168 ASN A CA 1
ATOM 1407 C C . ASN A 1 168 ? -15.478 9.023 18.454 1.00 78.00 168 ASN A C 1
ATOM 1409 O O . ASN A 1 168 ? -14.920 8.654 17.423 1.00 78.00 168 ASN A O 1
ATOM 1413 N N . CYS A 1 169 ? -16.791 8.920 18.635 1.00 76.25 169 CYS A N 1
ATOM 1414 C CA . CYS A 1 169 ? -17.711 8.396 17.641 1.00 76.25 169 CYS A CA 1
ATOM 1415 C C . CYS A 1 169 ? -17.862 9.343 16.441 1.00 76.25 169 CYS A C 1
ATOM 1417 O O . CYS A 1 169 ? -17.727 8.917 15.292 1.00 76.25 169 CYS A O 1
ATOM 1419 N N . ILE A 1 170 ? -18.050 10.639 16.707 1.00 79.69 170 ILE A N 1
ATOM 1420 C CA . ILE A 1 170 ? -18.122 11.692 15.685 1.00 79.69 170 ILE A CA 1
ATOM 1421 C C . ILE A 1 170 ? -16.805 11.783 14.908 1.00 79.69 170 ILE A C 1
ATOM 1423 O O . ILE A 1 170 ? -16.823 11.756 13.677 1.00 79.69 170 ILE A O 1
ATOM 1427 N N . ILE A 1 171 ? -15.661 11.802 15.603 1.00 83.44 171 ILE A N 1
ATOM 1428 C CA . ILE A 1 171 ? -14.333 11.815 14.966 1.00 83.44 171 ILE A CA 1
ATOM 1429 C C . ILE A 1 171 ? -14.173 10.606 14.042 1.00 83.44 171 ILE A C 1
ATOM 1431 O O . ILE A 1 171 ? -13.722 10.741 12.906 1.00 83.44 171 ILE A O 1
ATOM 1435 N N . PHE A 1 172 ? -14.583 9.422 14.498 1.00 83.12 172 PHE A N 1
ATOM 1436 C CA . PHE A 1 172 ? -14.462 8.200 13.713 1.00 83.12 172 PHE A CA 1
ATOM 1437 C C . PHE A 1 172 ? -15.351 8.204 12.460 1.00 83.12 172 PHE A C 1
ATOM 1439 O O . PHE A 1 172 ? -14.945 7.705 11.410 1.00 83.12 172 PHE A O 1
ATOM 1446 N N . ARG A 1 173 ? -16.540 8.811 12.543 1.00 81.56 173 ARG A N 1
ATOM 1447 C CA . ARG A 1 173 ? -17.447 8.994 11.403 1.00 81.56 173 ARG A CA 1
ATOM 1448 C C . ARG A 1 173 ? -16.870 9.954 10.363 1.00 81.56 173 ARG A C 1
ATOM 1450 O O . ARG A 1 173 ? -16.878 9.627 9.178 1.00 81.56 173 ARG A O 1
ATOM 1457 N N . ILE A 1 174 ? -16.352 11.104 10.800 1.00 86.56 174 ILE A N 1
ATOM 1458 C CA . ILE A 1 174 ? -15.713 12.090 9.915 1.00 86.56 174 ILE A CA 1
ATOM 1459 C C . ILE A 1 174 ? -14.489 11.464 9.238 1.00 86.56 174 ILE A C 1
ATOM 1461 O O . ILE A 1 174 ? -14.335 11.570 8.023 1.00 86.56 174 ILE A O 1
ATOM 1465 N N . LEU A 1 175 ? -13.668 10.735 10.000 1.00 87.94 175 LEU A N 1
ATOM 1466 C CA . LEU A 1 175 ? -12.511 10.018 9.470 1.00 87.94 175 LEU A CA 1
ATOM 1467 C C . LEU A 1 175 ? -12.920 8.975 8.419 1.00 87.94 175 LEU A C 1
ATOM 1469 O O . LEU A 1 175 ? -12.310 8.912 7.357 1.00 87.94 175 LEU A O 1
ATOM 1473 N N . GLY A 1 176 ? -13.967 8.186 8.681 1.00 86.19 176 GLY A N 1
ATOM 1474 C CA . GLY A 1 176 ? -14.480 7.197 7.729 1.00 86.19 176 GLY A CA 1
ATOM 1475 C C . GLY A 1 176 ? -14.970 7.818 6.422 1.00 86.19 176 GLY A C 1
ATOM 1476 O O . GLY A 1 176 ? -14.642 7.315 5.348 1.00 86.19 176 GLY A O 1
ATOM 1477 N N . PHE A 1 177 ? -15.691 8.940 6.505 1.00 88.06 177 PHE A N 1
ATOM 1478 C CA . PHE A 1 177 ? -16.127 9.694 5.328 1.00 88.06 177 PHE A CA 1
ATOM 1479 C C . PHE A 1 177 ? -14.939 10.248 4.533 1.00 88.06 177 PHE A C 1
ATOM 1481 O O . PHE A 1 177 ? -14.890 10.108 3.314 1.00 88.06 177 PHE A O 1
ATOM 1488 N N . PHE A 1 178 ? -13.936 10.801 5.217 1.00 90.62 178 PHE A N 1
ATOM 1489 C CA . PHE A 1 178 ? -12.728 11.302 4.568 1.00 90.62 178 PHE A CA 1
ATOM 1490 C C . PHE A 1 178 ? -11.936 10.188 3.868 1.00 90.62 178 PHE A C 1
ATOM 1492 O O . PHE A 1 178 ? -11.520 10.345 2.724 1.00 90.62 178 PHE A O 1
ATOM 1499 N N . VAL A 1 179 ? -11.781 9.028 4.514 1.00 88.69 179 VAL A N 1
ATOM 1500 C CA . VAL A 1 179 ? -11.126 7.852 3.916 1.00 88.69 179 VAL A CA 1
ATOM 1501 C C . VAL A 1 179 ? -11.887 7.354 2.685 1.00 88.69 179 VAL A C 1
ATOM 1503 O O . VAL A 1 179 ? -11.267 6.968 1.695 1.00 88.69 179 VAL A O 1
ATOM 1506 N N . PHE A 1 180 ? -13.220 7.393 2.716 1.00 90.75 180 PHE A N 1
ATOM 1507 C CA . PHE A 1 180 ? -14.046 7.051 1.562 1.00 90.75 180 PHE A CA 1
ATOM 1508 C C . PHE A 1 180 ? -13.829 8.021 0.389 1.00 90.75 180 PHE A C 1
ATOM 1510 O O . PHE A 1 180 ? -13.591 7.571 -0.731 1.00 90.75 180 PHE A O 1
ATOM 1517 N N . LEU A 1 181 ? -13.833 9.335 0.650 1.00 90.31 181 LEU A N 1
ATOM 1518 C CA . LEU A 1 181 ? -13.548 10.356 -0.366 1.00 90.31 181 LEU A CA 1
ATOM 1519 C C . LEU A 1 181 ? -12.137 10.223 -0.951 1.00 90.31 181 LEU A C 1
ATOM 1521 O O . LEU A 1 181 ? -11.970 10.357 -2.161 1.00 90.31 181 LEU A O 1
ATOM 1525 N N . LEU A 1 182 ? -11.138 9.903 -0.124 1.00 88.19 182 LEU A N 1
ATOM 1526 C CA . LEU A 1 182 ? -9.785 9.595 -0.597 1.00 88.19 182 LEU A CA 1
ATOM 1527 C C . LEU A 1 182 ? -9.759 8.370 -1.520 1.00 88.19 182 LEU A C 1
ATOM 1529 O O . LEU A 1 182 ? -9.031 8.355 -2.505 1.00 88.19 182 LEU A O 1
ATOM 1533 N N . GLY A 1 183 ? -10.556 7.340 -1.229 1.00 85.75 183 GLY A N 1
ATOM 1534 C CA . GLY A 1 183 ? -10.692 6.189 -2.122 1.00 85.75 183 GLY A CA 1
ATOM 1535 C C . GLY A 1 183 ? -11.248 6.583 -3.494 1.00 85.75 183 GLY A C 1
ATOM 1536 O O . GLY A 1 183 ? -10.687 6.192 -4.517 1.00 85.75 183 GLY A O 1
ATOM 1537 N N . ILE A 1 184 ? -12.295 7.416 -3.519 1.00 88.00 184 ILE A N 1
ATOM 1538 C CA . ILE A 1 184 ? -12.885 7.941 -4.761 1.00 88.00 184 ILE A CA 1
ATOM 1539 C C . ILE A 1 184 ? -11.869 8.780 -5.540 1.00 88.00 184 ILE A C 1
ATOM 1541 O O . ILE A 1 184 ? -11.727 8.590 -6.747 1.00 88.00 184 ILE A O 1
ATOM 1545 N N . SER A 1 185 ? -11.144 9.682 -4.873 1.00 89.12 185 SER A N 1
ATOM 1546 C CA . SER A 1 185 ? -10.177 10.551 -5.551 1.00 89.12 185 SER A CA 1
ATOM 1547 C C . SER A 1 185 ? -9.032 9.754 -6.177 1.00 89.12 185 SER A C 1
ATOM 1549 O O . SER A 1 185 ? -8.646 10.037 -7.308 1.00 89.12 185 SER A O 1
ATOM 1551 N N . VAL A 1 186 ? -8.544 8.705 -5.507 1.00 88.12 186 VAL A N 1
ATOM 1552 C CA . VAL A 1 186 ? -7.526 7.798 -6.060 1.00 88.12 186 VAL A CA 1
ATOM 1553 C C . VAL A 1 186 ? -8.034 7.081 -7.313 1.00 88.12 186 VAL A C 1
ATOM 1555 O O . VAL A 1 186 ? -7.308 7.012 -8.304 1.00 88.12 186 VAL A O 1
ATOM 1558 N N . ILE A 1 187 ? -9.274 6.579 -7.305 1.00 86.88 187 ILE A N 1
ATOM 1559 C CA . ILE A 1 187 ? -9.873 5.931 -8.485 1.00 86.88 187 ILE A CA 1
ATOM 1560 C C . ILE A 1 187 ? -10.037 6.933 -9.632 1.00 86.88 187 ILE A C 1
ATOM 1562 O O . ILE A 1 187 ? -9.719 6.601 -10.772 1.00 86.88 187 ILE A O 1
ATOM 1566 N N . ALA A 1 188 ? -10.485 8.156 -9.340 1.00 83.88 188 ALA A N 1
ATOM 1567 C CA . ALA A 1 188 ? -10.648 9.206 -10.341 1.00 83.88 188 ALA A CA 1
ATOM 1568 C C . ALA A 1 188 ? -9.307 9.585 -10.992 1.00 83.88 188 ALA A C 1
ATOM 1570 O O . ALA A 1 188 ? -9.209 9.622 -12.215 1.00 83.88 188 ALA A O 1
ATOM 1571 N N . ILE A 1 189 ? -8.254 9.785 -10.189 1.00 82.19 189 ILE A N 1
ATOM 1572 C CA . ILE A 1 189 ? -6.895 10.053 -10.687 1.00 82.19 189 ILE A CA 1
ATOM 1573 C C . ILE A 1 189 ? -6.408 8.893 -11.555 1.00 82.19 189 ILE A C 1
ATOM 1575 O O . ILE A 1 189 ? -5.873 9.114 -12.638 1.00 82.19 189 ILE A O 1
ATOM 1579 N N . TYR A 1 190 ? -6.610 7.655 -11.106 1.00 81.94 190 TYR A N 1
ATOM 1580 C CA . TYR A 1 190 ? -6.221 6.476 -11.869 1.00 81.94 190 TYR A CA 1
ATOM 1581 C C . TYR A 1 190 ? -6.927 6.403 -13.229 1.00 81.94 190 TYR A C 1
ATOM 1583 O O . TYR A 1 190 ? -6.274 6.154 -14.241 1.00 81.94 190 TYR A O 1
ATOM 1591 N N . PHE A 1 191 ? -8.233 6.674 -13.270 1.00 77.56 191 PHE A N 1
ATOM 1592 C CA . PHE A 1 191 ? -9.001 6.698 -14.512 1.00 77.56 191 PHE A CA 1
ATOM 1593 C C . PHE A 1 191 ? -8.484 7.771 -15.479 1.00 77.56 191 PHE A C 1
ATOM 1595 O O . PHE A 1 191 ? -8.261 7.480 -16.654 1.00 77.56 191 PHE A O 1
ATOM 1602 N N . SER A 1 192 ? -8.185 8.974 -14.976 1.00 73.69 192 SER A N 1
ATOM 1603 C CA . SER A 1 192 ? -7.549 10.036 -15.764 1.00 73.69 192 SER A CA 1
ATOM 1604 C C . SER A 1 192 ? -6.182 9.614 -16.310 1.00 73.69 192 SER A C 1
ATOM 1606 O O . SER A 1 192 ? -5.872 9.878 -17.466 1.00 73.69 192 SER A O 1
ATOM 1608 N N . VAL A 1 193 ? -5.369 8.915 -15.511 1.00 72.94 193 VAL A N 1
ATOM 1609 C CA . VAL A 1 193 ? -4.053 8.423 -15.947 1.00 72.94 193 VAL A CA 1
ATOM 1610 C C . VAL A 1 193 ? -4.181 7.352 -17.032 1.00 72.94 193 VAL A C 1
ATOM 1612 O O . VAL A 1 193 ? -3.402 7.389 -17.980 1.00 72.94 193 VAL A O 1
ATOM 1615 N N . ILE A 1 194 ? -5.141 6.424 -16.948 1.00 73.12 194 ILE A N 1
ATOM 1616 C CA . ILE A 1 194 ? -5.368 5.434 -18.018 1.00 73.12 194 ILE A CA 1
ATOM 1617 C C . ILE A 1 194 ? -5.797 6.120 -19.313 1.00 73.12 194 ILE A C 1
ATOM 1619 O O . ILE A 1 194 ? -5.244 5.821 -20.365 1.00 73.12 194 ILE A O 1
ATOM 1623 N N . LEU A 1 195 ? -6.761 7.045 -19.242 1.00 67.25 195 LEU A N 1
ATOM 1624 C CA . LEU A 1 195 ? -7.253 7.761 -20.422 1.00 67.25 195 LEU A CA 1
ATOM 1625 C C . LEU A 1 195 ? -6.136 8.525 -21.142 1.00 67.25 195 LEU A C 1
ATOM 1627 O O . LEU A 1 195 ? -6.153 8.635 -22.363 1.00 67.25 195 LEU A O 1
ATOM 1631 N N . LEU A 1 196 ? -5.161 9.029 -20.383 1.00 68.38 196 LEU A N 1
ATOM 1632 C CA . LEU A 1 196 ? -4.031 9.794 -20.905 1.00 68.38 196 LEU A CA 1
ATOM 1633 C C . LEU A 1 196 ? -2.810 8.931 -21.267 1.00 68.38 196 LEU A C 1
ATOM 1635 O O . LEU A 1 196 ? -1.900 9.436 -21.920 1.00 68.38 196 LEU A O 1
ATOM 1639 N N . THR A 1 197 ? -2.741 7.656 -20.856 1.00 64.75 197 THR A N 1
ATOM 1640 C CA . THR A 1 197 ? -1.566 6.796 -21.102 1.00 64.75 197 THR A CA 1
ATOM 1641 C C . THR A 1 197 ? -1.935 5.423 -21.670 1.00 64.75 197 THR A C 1
ATOM 1643 O O . THR A 1 197 ? -2.503 4.578 -20.986 1.00 64.75 197 THR A O 1
ATOM 1646 N N . SER A 1 198 ? -1.508 5.137 -22.906 1.00 55.56 198 SER A N 1
ATOM 1647 C CA . SER A 1 198 ? -1.728 3.849 -23.587 1.00 55.56 198 SER A CA 1
ATOM 1648 C C . SER A 1 198 ? -0.704 2.767 -23.198 1.00 55.56 198 SER A C 1
ATOM 1650 O O . SER A 1 198 ? -0.132 2.098 -24.057 1.00 55.56 198 SER A O 1
ATOM 1652 N N . SER A 1 199 ? -0.391 2.602 -21.914 1.00 59.53 199 SER A N 1
ATOM 1653 C CA . SER A 1 199 ? 0.558 1.555 -21.496 1.00 59.53 199 SER A CA 1
ATOM 1654 C C . SER A 1 199 ? -0.177 0.309 -20.987 1.00 59.53 199 SER A C 1
ATOM 1656 O O . SER A 1 199 ? -0.996 0.430 -20.075 1.00 59.53 199 SER A O 1
ATOM 1658 N N . GLY A 1 200 ? 0.173 -0.877 -21.487 1.00 60.66 200 GLY A N 1
ATOM 1659 C CA . GLY A 1 200 ? -0.492 -2.154 -21.179 1.00 60.66 200 GLY A CA 1
ATOM 1660 C C . GLY A 1 200 ? -0.092 -2.860 -19.872 1.00 60.66 200 GLY A C 1
ATOM 1661 O O . GLY A 1 200 ? -0.276 -4.069 -19.771 1.00 60.66 200 GLY A O 1
ATOM 1662 N N . TYR A 1 201 ? 0.475 -2.163 -18.882 1.00 70.00 201 TYR A N 1
ATOM 1663 C CA . TYR A 1 201 ? 0.969 -2.797 -17.648 1.00 70.00 201 TYR A CA 1
ATOM 1664 C C . TYR A 1 201 ? -0.162 -3.203 -16.695 1.00 70.00 201 TYR A C 1
ATOM 1666 O O . TYR A 1 201 ? -1.009 -2.380 -16.336 1.00 70.00 201 TYR A O 1
ATOM 1674 N N . ILE A 1 202 ? -0.132 -4.444 -16.206 1.00 70.44 202 ILE A N 1
ATOM 1675 C CA . ILE A 1 202 ? -1.161 -5.009 -15.321 1.00 70.44 202 ILE A CA 1
ATOM 1676 C C . ILE A 1 202 ? -0.984 -4.487 -13.893 1.00 70.44 202 ILE A C 1
ATOM 1678 O O . ILE A 1 202 ? -1.973 -4.223 -13.203 1.00 70.44 202 ILE A O 1
ATOM 1682 N N . SER A 1 203 ? 0.256 -4.254 -13.444 1.00 65.44 203 SER A N 1
ATOM 1683 C CA . SER A 1 203 ? 0.527 -3.689 -12.112 1.00 65.44 203 SER A CA 1
ATOM 1684 C C . SER A 1 203 ? -0.089 -2.306 -11.887 1.00 65.44 203 SER A C 1
ATOM 1686 O O . SER A 1 203 ? -0.378 -1.960 -10.741 1.00 65.44 203 SER A O 1
ATOM 1688 N N . LYS A 1 204 ? -0.394 -1.536 -12.943 1.00 73.44 204 LYS A N 1
ATOM 1689 C CA . LYS A 1 204 ? -1.119 -0.259 -12.824 1.00 73.44 204 LYS A CA 1
ATOM 1690 C C . LYS A 1 204 ? -2.489 -0.430 -12.169 1.00 73.44 204 LYS A C 1
ATOM 1692 O O . LYS A 1 204 ? -2.907 0.433 -11.398 1.00 73.44 204 LYS A O 1
ATOM 1697 N N . ASN A 1 205 ? -3.147 -1.569 -12.386 1.00 78.56 205 ASN A N 1
ATOM 1698 C CA . ASN A 1 205 ? -4.445 -1.886 -11.785 1.00 78.56 205 ASN A CA 1
ATOM 1699 C C . ASN A 1 205 ? -4.385 -1.948 -10.247 1.00 78.56 205 ASN A C 1
ATOM 1701 O O . ASN A 1 205 ? -5.418 -1.820 -9.592 1.00 78.56 205 ASN A O 1
ATOM 1705 N N . LEU A 1 206 ? -3.197 -2.076 -9.636 1.00 79.06 206 LEU A N 1
ATOM 1706 C CA . LEU A 1 206 ? -3.042 -2.024 -8.177 1.00 79.06 206 LEU A CA 1
ATOM 1707 C C . LEU A 1 206 ? -3.535 -0.706 -7.574 1.00 79.06 206 LEU A C 1
ATOM 1709 O O . LEU A 1 206 ? -4.059 -0.723 -6.462 1.00 79.06 206 LEU A O 1
ATOM 1713 N N . ILE A 1 207 ? -3.405 0.417 -8.289 1.00 81.69 207 ILE A N 1
ATOM 1714 C CA . ILE A 1 207 ? -3.862 1.732 -7.812 1.00 81.69 207 ILE A CA 1
ATOM 1715 C C . ILE A 1 207 ? -5.389 1.742 -7.685 1.00 81.69 207 ILE A C 1
ATOM 1717 O O . ILE A 1 207 ? -5.931 2.189 -6.674 1.00 81.69 207 ILE A O 1
ATOM 1721 N N . TRP A 1 208 ? -6.084 1.175 -8.670 1.00 83.94 208 TRP A N 1
ATOM 1722 C CA . TRP A 1 208 ? -7.534 1.011 -8.633 1.00 83.94 208 TRP A CA 1
ATOM 1723 C C . TRP A 1 208 ? -7.987 0.078 -7.510 1.00 83.94 208 TRP A C 1
ATOM 1725 O O . TRP A 1 208 ? -8.871 0.435 -6.731 1.00 83.94 208 TRP A O 1
ATOM 1735 N N . ILE A 1 209 ? -7.330 -1.080 -7.360 1.00 85.06 209 ILE A N 1
ATOM 1736 C CA . ILE A 1 209 ? -7.617 -2.033 -6.274 1.00 85.06 209 ILE A CA 1
ATOM 1737 C C . ILE A 1 209 ? -7.390 -1.374 -4.906 1.00 85.06 209 ILE A C 1
ATOM 1739 O O . ILE A 1 209 ? -8.170 -1.580 -3.975 1.00 85.06 209 ILE A O 1
ATOM 1743 N N . PHE A 1 210 ? -6.346 -0.553 -4.774 1.00 84.88 210 PHE A N 1
ATOM 1744 C CA . PHE A 1 210 ? -6.070 0.213 -3.563 1.00 84.88 210 PHE A CA 1
ATOM 1745 C C . PHE A 1 210 ? -7.168 1.244 -3.275 1.00 84.88 210 PHE A C 1
ATOM 1747 O O . PHE A 1 210 ? -7.657 1.302 -2.145 1.00 84.88 210 PHE A O 1
ATOM 1754 N N . GLY A 1 211 ? -7.611 1.993 -4.289 1.00 84.56 211 GLY A N 1
ATOM 1755 C CA . GLY A 1 211 ? -8.736 2.924 -4.177 1.00 84.56 211 GLY A CA 1
ATOM 1756 C C . GLY A 1 211 ? -10.020 2.237 -3.699 1.00 84.56 211 GLY A C 1
ATOM 1757 O O . GLY A 1 211 ? -10.642 2.689 -2.737 1.00 84.56 211 GLY A O 1
ATOM 1758 N N . ILE A 1 212 ? -10.356 1.076 -4.272 1.00 87.25 212 ILE A N 1
ATOM 1759 C CA . ILE A 1 212 ? -11.483 0.244 -3.815 1.00 87.25 212 ILE A CA 1
ATOM 1760 C C . ILE A 1 212 ? -11.290 -0.200 -2.364 1.00 87.25 212 ILE A C 1
ATOM 1762 O O . ILE A 1 212 ? -12.218 -0.127 -1.559 1.00 87.25 212 ILE A O 1
ATOM 1766 N N . GLY A 1 213 ? -10.080 -0.630 -2.002 1.00 87.81 213 GLY A N 1
ATOM 1767 C CA . GLY A 1 213 ? -9.740 -1.013 -0.634 1.00 87.81 213 GLY A CA 1
ATOM 1768 C C . GLY A 1 213 ? -9.983 0.112 0.377 1.00 87.81 213 GLY A C 1
ATOM 1769 O O . GLY A 1 213 ? -10.537 -0.144 1.449 1.00 87.81 213 GLY A O 1
ATOM 1770 N N . LEU A 1 214 ? -9.627 1.353 0.030 1.00 88.56 214 LEU A N 1
ATOM 1771 C CA . LEU A 1 214 ? -9.899 2.538 0.847 1.00 88.56 214 LEU A CA 1
ATOM 1772 C C . LEU A 1 214 ? -11.397 2.832 0.955 1.00 88.56 214 LEU A C 1
ATOM 1774 O O . LEU A 1 214 ? -11.882 3.07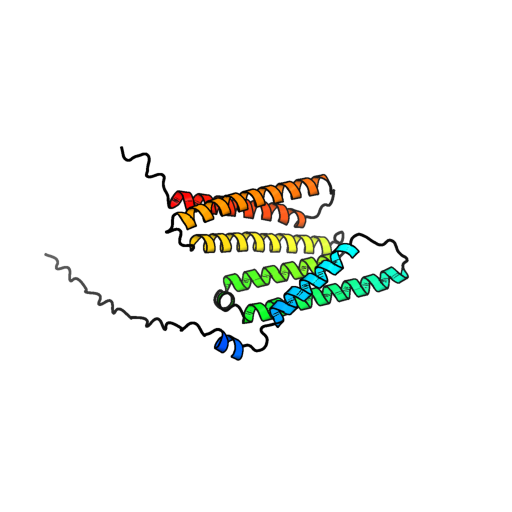5 2.060 1.00 88.56 214 LEU A O 1
ATOM 1778 N N . MET A 1 215 ? -12.144 2.745 -0.150 1.00 90.25 215 MET A N 1
ATOM 1779 C CA . MET A 1 215 ? -13.601 2.913 -0.124 1.00 90.25 215 MET A CA 1
ATOM 1780 C C . MET A 1 215 ? -14.262 1.888 0.804 1.00 90.25 215 MET A C 1
ATOM 1782 O O . MET A 1 215 ? -15.042 2.267 1.677 1.00 90.25 215 MET A O 1
ATOM 1786 N N . PHE A 1 216 ? -13.900 0.604 0.691 1.00 88.25 216 PHE A N 1
ATOM 1787 C CA . PHE A 1 216 ? -14.385 -0.440 1.598 1.00 88.25 216 PHE A CA 1
ATOM 1788 C C . PHE A 1 216 ? -14.025 -0.153 3.056 1.00 88.25 216 PHE A C 1
ATOM 1790 O O . PHE A 1 216 ? -14.854 -0.367 3.941 1.00 88.25 216 PHE A O 1
ATOM 1797 N N . LEU A 1 217 ? -12.815 0.350 3.323 1.00 88.81 217 LEU A N 1
ATOM 1798 C CA . LEU A 1 217 ? -12.408 0.731 4.673 1.00 88.81 217 LEU A CA 1
ATOM 1799 C C . LEU A 1 217 ? -13.286 1.868 5.219 1.00 88.81 217 LEU A C 1
ATOM 1801 O O . LEU A 1 217 ? -13.758 1.773 6.350 1.00 88.81 217 LEU A O 1
ATOM 1805 N N . GLY A 1 218 ? -13.543 2.907 4.420 1.00 84.62 218 GLY A N 1
ATOM 1806 C CA . GLY A 1 218 ? -14.407 4.030 4.792 1.00 84.62 218 GLY A CA 1
ATOM 1807 C C . GLY A 1 218 ? -15.849 3.596 5.074 1.00 84.62 218 GLY A C 1
ATOM 1808 O O . GLY A 1 218 ? -16.406 3.930 6.123 1.00 84.62 218 GLY A O 1
ATOM 1809 N N . VAL A 1 219 ? -16.426 2.755 4.207 1.00 86.44 219 VAL A N 1
ATOM 1810 C CA . VAL A 1 219 ? -17.759 2.160 4.417 1.00 86.44 219 VAL A CA 1
ATOM 1811 C C . VAL A 1 219 ? -17.783 1.308 5.685 1.00 86.44 219 VAL A C 1
ATOM 1813 O O . VAL A 1 219 ? -18.711 1.419 6.485 1.00 86.44 219 VAL A O 1
ATOM 1816 N N . PHE A 1 220 ? -16.749 0.498 5.926 1.00 86.06 220 PHE A N 1
ATOM 1817 C CA . PHE A 1 220 ? -16.642 -0.316 7.136 1.00 86.06 220 PHE A CA 1
ATOM 1818 C C . PHE A 1 220 ? -16.602 0.543 8.409 1.00 86.06 220 PHE A C 1
ATOM 1820 O O . PHE A 1 220 ? -17.245 0.200 9.406 1.00 86.06 220 PHE A O 1
ATOM 1827 N N . MET A 1 221 ? -15.899 1.682 8.380 1.00 83.75 221 MET A N 1
ATOM 1828 C CA . MET A 1 221 ? -15.905 2.637 9.490 1.00 83.75 221 MET A CA 1
ATOM 1829 C C . MET A 1 221 ? -17.315 3.191 9.755 1.00 83.75 221 MET A C 1
ATOM 1831 O O . MET A 1 221 ? -17.758 3.204 10.907 1.00 83.75 221 MET A O 1
ATOM 1835 N N . GLY A 1 222 ? -18.041 3.577 8.699 1.00 80.56 222 GLY A N 1
ATOM 1836 C CA . GLY A 1 222 ? -19.422 4.070 8.786 1.00 80.56 222 GLY A CA 1
ATOM 1837 C C . GLY A 1 222 ? -20.427 3.013 9.263 1.00 80.56 222 GLY A C 1
ATOM 1838 O O . GLY A 1 222 ? -21.259 3.287 10.127 1.00 80.56 222 GLY A O 1
ATOM 1839 N N . TYR A 1 223 ? -20.310 1.774 8.782 1.00 82.19 223 TYR A N 1
ATOM 1840 C CA . TYR A 1 223 ? -21.135 0.652 9.239 1.00 82.19 223 TYR A CA 1
ATOM 1841 C C . TYR A 1 223 ? -20.949 0.383 10.737 1.00 82.19 223 TYR A C 1
ATOM 1843 O O . TYR A 1 223 ? -21.915 0.193 11.480 1.00 82.19 223 TYR A O 1
ATOM 1851 N N . ARG A 1 224 ? -19.700 0.404 11.217 1.00 76.50 224 ARG A N 1
ATOM 1852 C CA . ARG A 1 224 ? -19.397 0.157 12.631 1.00 76.50 224 ARG A CA 1
ATOM 1853 C C . ARG A 1 224 ? -19.977 1.229 13.554 1.00 76.50 224 ARG A C 1
ATOM 1855 O O . ARG A 1 224 ? -20.417 0.898 14.655 1.00 76.50 224 ARG A O 1
ATOM 1862 N N . PHE A 1 225 ? -19.990 2.481 13.099 1.00 73.12 225 PHE A N 1
ATOM 1863 C CA . PHE A 1 225 ? -20.689 3.577 13.766 1.00 73.12 225 PHE A CA 1
ATOM 1864 C C . PHE A 1 225 ? -22.188 3.258 13.908 1.00 73.12 225 PHE A C 1
ATOM 1866 O O . PHE A 1 225 ? -22.706 3.224 15.026 1.00 73.12 225 PHE A O 1
ATOM 1873 N N . HIS A 1 226 ? -22.853 2.923 12.797 1.00 72.50 226 HIS A N 1
ATOM 1874 C CA . HIS A 1 226 ? -24.299 2.680 12.765 1.00 72.50 226 HIS A CA 1
ATOM 1875 C C . HIS A 1 226 ? -24.731 1.483 13.629 1.00 72.50 226 HIS A C 1
ATOM 1877 O O . HIS A 1 226 ? -25.771 1.519 14.275 1.00 72.50 226 HIS A O 1
ATOM 1883 N N . ARG A 1 227 ? -23.902 0.434 13.715 1.00 70.88 227 ARG A N 1
ATOM 1884 C CA . ARG A 1 227 ? -24.179 -0.736 14.565 1.00 70.88 227 ARG A CA 1
ATOM 1885 C C . ARG A 1 227 ? -24.146 -0.426 16.069 1.00 70.88 227 ARG A C 1
ATOM 1887 O O . ARG A 1 227 ? -24.825 -1.108 16.830 1.00 70.88 227 ARG A O 1
ATOM 1894 N N . ARG A 1 228 ? -23.322 0.528 16.521 1.00 65.25 228 ARG A N 1
ATOM 1895 C CA . ARG A 1 228 ? -23.205 0.873 17.955 1.00 65.25 228 ARG A CA 1
ATOM 1896 C C . ARG A 1 228 ? -24.205 1.935 18.397 1.00 65.25 228 ARG A C 1
ATOM 1898 O O . ARG A 1 228 ? -24.692 1.850 19.517 1.00 65.25 228 ARG A O 1
ATOM 1905 N N . HIS A 1 229 ? -24.526 2.878 17.518 1.00 60.69 229 HIS A N 1
ATOM 1906 C CA . HIS A 1 229 ? -25.634 3.811 17.688 1.00 60.69 229 HIS A CA 1
ATOM 1907 C C . HIS A 1 229 ? -26.742 3.406 16.721 1.00 60.69 229 HIS A C 1
ATOM 1909 O O . HIS A 1 229 ? -27.011 4.102 15.741 1.00 60.69 229 HIS A O 1
ATOM 1915 N N . SER A 1 230 ? -27.377 2.255 16.972 1.00 49.34 230 SER A N 1
ATOM 1916 C CA . SER A 1 230 ? -28.697 2.016 16.390 1.00 49.34 230 SER A CA 1
ATOM 1917 C C . SER A 1 230 ? -29.543 3.237 16.720 1.00 49.34 230 SER A C 1
ATOM 1919 O O . SER A 1 230 ? -29.494 3.699 17.860 1.00 49.34 230 SER A O 1
ATOM 1921 N N . VAL A 1 231 ? -30.264 3.756 15.731 1.00 50.59 231 VAL A N 1
ATOM 1922 C CA . VAL A 1 231 ? -31.162 4.915 15.800 1.00 50.59 231 VAL A CA 1
ATOM 1923 C C . VAL A 1 231 ? -32.297 4.640 16.805 1.00 50.59 231 VAL A C 1
ATOM 1925 O O . VAL A 1 231 ? -33.455 4.462 16.456 1.00 50.59 231 VAL A O 1
ATOM 1928 N N . ILE A 1 232 ? -31.957 4.545 18.088 1.00 46.56 232 ILE A N 1
ATOM 1929 C CA . ILE A 1 232 ? -32.855 4.391 19.228 1.00 46.56 232 ILE A CA 1
ATOM 1930 C C . ILE A 1 232 ? -32.943 5.779 19.844 1.00 46.56 232 ILE A C 1
ATOM 1932 O O . ILE A 1 232 ? -32.329 6.103 20.854 1.00 46.56 232 ILE A O 1
ATOM 1936 N N . GLY A 1 233 ? -33.671 6.615 19.122 1.00 44.84 233 GLY A N 1
ATOM 1937 C CA . GLY A 1 233 ? -34.171 7.907 19.574 1.00 44.84 233 GLY A CA 1
ATOM 1938 C C . GLY A 1 233 ? -35.473 8.301 18.876 1.00 44.84 233 GLY A C 1
ATOM 1939 O O . GLY A 1 233 ? -36.027 9.335 19.210 1.00 44.84 233 GLY A O 1
ATOM 1940 N N . VAL A 1 234 ? -35.970 7.494 17.924 1.00 45.84 234 VAL A N 1
ATOM 1941 C CA . VAL A 1 234 ? -37.172 7.816 17.126 1.00 45.84 234 VAL A CA 1
ATOM 1942 C C . VAL A 1 234 ? -38.310 6.799 17.324 1.00 45.84 234 VAL A C 1
ATOM 1944 O O . VAL A 1 234 ? -39.431 7.060 16.923 1.00 45.84 234 VAL A O 1
ATOM 1947 N N . TRP A 1 235 ? -38.073 5.675 18.011 1.00 39.41 235 TRP A N 1
ATOM 1948 C CA . TRP A 1 235 ? -39.105 4.653 18.282 1.00 39.41 235 TRP A CA 1
ATOM 1949 C C . TRP A 1 235 ? -39.281 4.355 19.777 1.00 39.41 235 TRP A C 1
ATOM 1951 O O . TRP A 1 235 ? -39.471 3.214 20.191 1.00 39.41 235 TRP A O 1
ATOM 1961 N N . LYS A 1 236 ? -39.173 5.395 20.604 1.00 36.44 236 LYS A N 1
ATOM 1962 C CA . LYS A 1 236 ? -39.746 5.411 21.955 1.00 36.44 236 LYS A CA 1
ATOM 1963 C C . LYS A 1 236 ? -40.630 6.650 22.073 1.00 36.44 236 LYS A C 1
ATOM 1965 O O . LYS A 1 236 ? -40.234 7.630 22.696 1.00 36.44 236 LYS A O 1
ATOM 1970 N N . VAL A 1 237 ? -41.774 6.596 21.404 1.00 39.25 237 VAL A N 1
ATOM 1971 C CA . VAL A 1 237 ? -42.973 7.370 21.739 1.00 39.25 237 VAL A CA 1
ATOM 1972 C C . VAL A 1 237 ? -44.074 6.349 21.947 1.00 39.25 237 VAL A C 1
ATOM 1974 O O . VAL A 1 237 ? -44.146 5.429 21.100 1.00 39.25 237 VAL A O 1
#

Secondary structure (DSSP, 8-state):
---------------------PPPPHHHHHHH-S-TTHHHHHHHHHHHHHHHHTGGGT-----HHHHHHHHHHHHHHHHHHHHHHHHHHHHHHHH-HHHHH-HHHHHHHHHHHHHHHHHHHHTTS-TTSHHHHHHHHHHHHHHHHHHHHHHHHHHHHHTTS---SHHHHHHHHHHHHHHHHHHHHHHHHHHHHHHH-----GGGHHHHHHHHHHHHHHHHHHHHHHHHS--TTSS--

Sequence (237 aa):
MVSVRRKKKNFSRNRRKTIRHKPLTISEQMKKYPNKWIPIITGILLIIILTIQMPNLQMFSISNELLISLDLISILISTLMILTIWTGYKYWFIWFGIIRKNRKLKRLLKTVIFVLVLLVLTRHLRLDSYIGIYLDWIIFFGGIYCILGSTWLLARFIDRINLSSDLNCIIFRILGFFVFLLGISVIAIYFSVILLTSSGYISKNLIWIFGIGLMFLGVFMGYRFHRRHSVIGVWKV

pLDDT: mean 70.94, std 13.29, range [36.44, 90.75]